Protein AF-A0A0W8DDW1-F1 (afdb_monomer_lite)

Organism: Phytophthora nicotianae (NCBI:txid4792)

Structure (mmCIF, N/CA/C/O backbone):
data_AF-A0A0W8DDW1-F1
#
_entry.id   AF-A0A0W8DDW1-F1
#
loop_
_atom_site.group_PDB
_atom_site.id
_atom_site.type_symbol
_atom_site.label_atom_id
_atom_site.label_alt_id
_atom_site.label_comp_id
_atom_site.label_asym_id
_atom_site.label_entity_id
_atom_site.label_seq_id
_atom_site.pdbx_PDB_ins_code
_atom_site.Cartn_x
_atom_site.Cartn_y
_atom_site.Cartn_z
_atom_site.occupancy
_atom_site.B_iso_or_equiv
_atom_site.auth_seq_id
_atom_site.auth_comp_id
_atom_site.auth_asym_id
_atom_site.auth_atom_id
_atom_site.pdbx_PDB_model_num
ATOM 1 N N . MET A 1 1 ? 13.877 -17.387 -55.701 1.00 50.50 1 MET A N 1
ATOM 2 C CA . MET A 1 1 ? 13.959 -16.505 -54.513 1.00 50.50 1 MET A CA 1
ATOM 3 C C . MET A 1 1 ? 12.788 -15.535 -54.568 1.00 50.50 1 MET A C 1
ATOM 5 O O . MET A 1 1 ? 12.612 -14.902 -55.598 1.00 50.50 1 MET A O 1
ATOM 9 N N . CYS A 1 2 ? 11.948 -15.491 -53.531 1.00 54.03 2 CYS A N 1
ATOM 10 C CA . CYS A 1 2 ? 10.766 -14.620 -53.477 1.00 54.03 2 CYS A CA 1
ATOM 11 C C . CYS A 1 2 ? 11.199 -13.141 -53.500 1.00 54.03 2 CYS A C 1
ATOM 13 O O . CYS A 1 2 ? 12.093 -12.775 -52.743 1.00 54.03 2 CYS A O 1
ATOM 15 N N . GLY A 1 3 ? 10.609 -12.317 -54.378 1.00 58.34 3 GLY A N 1
ATOM 16 C CA . GLY A 1 3 ? 10.942 -10.893 -54.571 1.00 58.34 3 GLY A CA 1
ATOM 17 C C . GLY A 1 3 ? 10.274 -9.931 -53.579 1.00 58.34 3 GLY A C 1
ATOM 18 O O . GLY A 1 3 ? 10.617 -8.747 -53.541 1.00 58.34 3 GLY A O 1
ATOM 19 N N . HIS A 1 4 ? 9.388 -10.449 -52.725 1.00 59.41 4 HIS A N 1
ATOM 20 C CA . HIS A 1 4 ? 8.608 -9.669 -51.771 1.00 59.41 4 HIS A CA 1
ATOM 21 C C . HIS A 1 4 ? 8.817 -10.140 -50.339 1.00 59.41 4 HIS A C 1
ATOM 23 O O . HIS A 1 4 ? 9.045 -11.322 -50.057 1.00 59.41 4 HIS A O 1
ATOM 29 N N . ARG A 1 5 ? 8.758 -9.196 -49.401 1.00 58.62 5 ARG A N 1
ATOM 30 C CA . ARG A 1 5 ? 8.769 -9.518 -47.979 1.00 58.62 5 ARG A CA 1
ATOM 31 C C . ARG A 1 5 ? 7.348 -9.861 -47.542 1.00 58.62 5 ARG A C 1
ATOM 33 O O . ARG A 1 5 ? 6.456 -9.021 -47.582 1.00 58.62 5 ARG A O 1
ATOM 40 N N . LEU A 1 6 ? 7.185 -11.098 -47.090 1.00 68.19 6 LEU A N 1
ATOM 41 C CA . LEU A 1 6 ? 5.958 -11.588 -46.480 1.00 68.19 6 LEU A CA 1
ATOM 42 C C . LEU A 1 6 ? 6.012 -11.328 -44.976 1.00 68.19 6 LEU A C 1
ATOM 44 O O . LEU A 1 6 ? 7.013 -11.633 -44.315 1.00 68.19 6 LEU A O 1
ATOM 48 N N . LYS A 1 7 ? 4.951 -10.746 -44.427 1.00 68.06 7 LYS A N 1
ATOM 49 C CA . LYS A 1 7 ? 4.773 -10.564 -42.988 1.00 68.06 7 LYS A CA 1
ATOM 50 C C . LYS A 1 7 ? 3.425 -11.151 -42.596 1.00 68.06 7 LYS A C 1
ATOM 52 O O . LYS A 1 7 ? 2.415 -10.858 -43.218 1.00 68.06 7 LYS A O 1
ATOM 57 N N . ILE A 1 8 ? 3.421 -11.974 -41.553 1.00 69.19 8 ILE A N 1
ATOM 58 C CA . ILE A 1 8 ? 2.183 -12.481 -40.966 1.00 69.19 8 ILE A CA 1
ATOM 59 C C . ILE A 1 8 ? 1.753 -11.473 -39.898 1.00 69.19 8 ILE A C 1
ATOM 61 O O . ILE A 1 8 ? 2.486 -11.239 -38.932 1.00 69.19 8 ILE A O 1
ATOM 65 N N . GLY A 1 9 ? 0.610 -10.830 -40.117 1.00 58.16 9 GLY A N 1
ATOM 66 C CA . GLY A 1 9 ? -0.065 -9.987 -39.136 1.00 58.16 9 GLY A CA 1
ATOM 67 C C . GLY A 1 9 ? -1.146 -10.793 -38.425 1.00 58.16 9 GLY A C 1
ATOM 68 O O . GLY A 1 9 ? -1.899 -11.511 -39.076 1.00 58.16 9 GLY A O 1
ATOM 69 N N . ALA A 1 10 ? -1.207 -10.695 -37.100 1.00 65.44 10 ALA A N 1
ATOM 70 C CA . ALA A 1 10 ? -2.323 -11.205 -36.314 1.00 65.44 10 ALA A CA 1
ATOM 71 C C . ALA A 1 10 ? -3.280 -10.040 -36.046 1.00 65.44 10 ALA A C 1
ATOM 73 O O . ALA A 1 10 ? -2.844 -9.006 -35.533 1.00 65.44 10 ALA A O 1
ATOM 74 N N . VAL A 1 11 ? -4.549 -10.201 -36.412 1.00 61.44 11 VAL A N 1
ATOM 75 C CA . VAL A 1 11 ? -5.617 -9.252 -36.090 1.00 61.44 11 VAL A CA 1
ATOM 76 C C . VAL A 1 11 ? -6.472 -9.884 -35.001 1.00 61.44 11 VAL A C 1
ATOM 78 O O . VAL A 1 11 ? -6.944 -11.011 -35.155 1.00 61.44 11 VAL A O 1
ATOM 81 N N . ASP A 1 12 ? -6.618 -9.169 -33.887 1.00 65.31 12 ASP A N 1
ATOM 82 C CA . ASP A 1 12 ? -7.484 -9.574 -32.784 1.00 65.31 12 ASP A CA 1
ATOM 83 C C . ASP A 1 12 ? -8.913 -9.136 -33.113 1.00 65.31 12 ASP A C 1
ATOM 85 O O . ASP A 1 12 ? -9.237 -7.946 -33.090 1.00 65.31 12 ASP A O 1
ATOM 89 N N . ILE A 1 13 ? -9.736 -10.101 -33.513 1.00 57.03 13 ILE A N 1
ATOM 90 C CA . ILE A 1 13 ? -11.166 -9.911 -33.725 1.00 57.03 13 ILE A CA 1
ATOM 91 C C . ILE A 1 13 ? -11.801 -10.543 -32.491 1.00 57.03 13 ILE A C 1
ATOM 93 O O . ILE A 1 13 ? -11.790 -11.764 -32.354 1.00 57.03 13 ILE A O 1
ATOM 97 N N . GLY A 1 14 ? -12.234 -9.705 -31.544 1.00 51.28 14 GLY A N 1
ATOM 98 C CA . GLY A 1 14 ? -12.604 -10.121 -30.187 1.00 51.28 14 GLY A CA 1
ATOM 99 C C . GLY A 1 14 ? -13.463 -11.396 -30.096 1.00 51.28 14 GLY A C 1
ATOM 100 O O . GLY A 1 14 ? -14.244 -11.706 -30.993 1.00 51.28 14 GLY A O 1
ATOM 101 N N . ASN A 1 15 ? -13.332 -12.085 -28.954 1.00 55.56 15 ASN A N 1
ATOM 102 C CA . ASN A 1 15 ? -13.821 -13.440 -28.620 1.00 55.56 15 ASN A CA 1
ATOM 103 C C . ASN A 1 15 ? -12.973 -14.616 -29.144 1.00 55.56 15 ASN A C 1
ATOM 105 O O . ASN A 1 15 ? -13.492 -15.608 -29.646 1.00 55.56 15 ASN A O 1
ATOM 109 N N . SER A 1 16 ? -11.660 -14.547 -28.903 1.00 56.44 16 SER A N 1
ATOM 110 C CA . SER A 1 16 ? -10.720 -15.684 -28.988 1.00 56.44 16 SER A CA 1
ATOM 111 C C . SER A 1 16 ? -10.328 -16.143 -30.398 1.00 56.44 16 SER A C 1
ATOM 113 O O . SER A 1 16 ? -9.588 -17.120 -30.524 1.00 56.44 16 SER A O 1
ATOM 115 N N . VAL A 1 17 ? -10.744 -15.437 -31.453 1.00 45.78 17 VAL A N 1
ATOM 116 C CA . VAL A 1 17 ? -10.362 -15.765 -32.834 1.00 45.78 17 VAL A CA 1
ATOM 117 C C . VAL A 1 17 ? -9.248 -14.830 -33.304 1.00 45.78 17 VAL A C 1
ATOM 119 O O . VAL A 1 17 ? -9.473 -13.671 -33.637 1.00 45.78 17 VAL A O 1
ATOM 122 N N . ILE A 1 18 ? -8.022 -15.355 -33.364 1.00 61.62 18 ILE A N 1
ATOM 123 C CA . ILE A 1 18 ? -6.895 -14.665 -34.000 1.00 61.62 18 ILE A CA 1
ATOM 124 C C . ILE A 1 18 ? -6.938 -14.980 -35.495 1.00 61.62 18 ILE A C 1
ATOM 126 O O . ILE A 1 18 ? -6.666 -16.114 -35.899 1.00 61.62 18 ILE A O 1
ATOM 130 N N . GLN A 1 19 ? -7.252 -13.985 -36.325 1.00 60.47 19 GLN A N 1
ATOM 131 C CA . GLN A 1 19 ? -7.150 -14.127 -37.775 1.00 60.47 19 GLN A CA 1
ATOM 132 C C . GLN A 1 19 ? -5.746 -13.718 -38.232 1.00 60.47 19 GLN A C 1
ATOM 134 O O . GLN A 1 19 ? -5.259 -12.626 -37.924 1.00 60.47 19 GLN A O 1
ATOM 139 N N . PHE A 1 20 ? -5.074 -14.610 -38.961 1.00 69.38 20 PHE A N 1
ATOM 140 C CA . PHE A 1 20 ? -3.761 -14.337 -39.539 1.00 69.38 20 PHE A CA 1
ATOM 141 C C . PHE A 1 20 ? -3.917 -13.877 -40.984 1.00 69.38 20 PHE A C 1
ATOM 143 O O . PHE A 1 20 ? -4.470 -14.596 -41.816 1.00 69.38 20 PHE A O 1
ATOM 150 N N . HIS A 1 21 ? -3.386 -12.698 -41.289 1.00 64.19 21 HIS A N 1
ATOM 151 C CA . HIS A 1 21 ? -3.329 -12.174 -42.647 1.00 64.19 21 HIS A CA 1
ATOM 152 C C . HIS A 1 21 ? -1.887 -12.140 -43.142 1.00 64.19 21 HIS A C 1
ATOM 154 O O . HIS A 1 21 ? -0.956 -11.794 -42.405 1.00 64.19 21 HIS A O 1
ATOM 160 N N . LEU A 1 22 ? -1.707 -12.506 -44.410 1.00 62.47 22 LEU A N 1
ATOM 161 C CA . LEU A 1 22 ? -0.436 -12.384 -45.103 1.00 62.47 22 LEU A CA 1
ATOM 162 C C . LEU A 1 22 ? -0.361 -10.987 -45.729 1.00 62.47 22 LEU A C 1
ATOM 164 O O . LEU A 1 22 ? -1.036 -10.700 -46.712 1.00 62.47 22 LEU A O 1
ATOM 168 N N . GLU A 1 23 ? 0.451 -10.116 -45.141 1.00 69.62 23 GLU A N 1
ATOM 169 C CA . GLU A 1 23 ? 0.779 -8.812 -45.710 1.00 69.62 23 GLU A CA 1
ATOM 170 C C . GLU A 1 23 ? 1.979 -8.980 -46.650 1.00 69.62 23 GLU A C 1
ATOM 172 O O . GLU A 1 23 ? 3.075 -9.362 -46.218 1.00 69.62 23 GLU A O 1
ATOM 177 N N . GLU A 1 24 ? 1.790 -8.687 -47.935 1.00 65.12 24 GLU A N 1
ATOM 178 C CA . GLU A 1 24 ? 2.875 -8.624 -48.915 1.00 65.12 24 GLU A CA 1
ATOM 179 C C . GLU A 1 24 ? 3.318 -7.165 -49.074 1.00 65.12 24 GLU A C 1
ATOM 181 O O . GLU A 1 24 ? 2.552 -6.305 -49.508 1.00 65.12 24 GLU A O 1
ATOM 186 N N . GLY A 1 25 ? 4.552 -6.849 -48.671 1.00 60.62 25 GLY A N 1
ATOM 187 C CA . GLY A 1 25 ? 5.016 -5.465 -48.679 1.00 60.62 25 GLY A CA 1
ATOM 188 C C . GLY A 1 25 ? 6.531 -5.313 -48.662 1.00 60.62 25 GLY A C 1
ATOM 189 O O . GLY A 1 25 ? 7.220 -5.839 -47.792 1.00 60.62 25 GLY A O 1
ATOM 190 N N . GLY A 1 26 ? 7.048 -4.507 -49.591 1.00 58.53 26 GLY A N 1
ATOM 191 C CA . GLY A 1 26 ? 8.470 -4.182 -49.724 1.00 58.53 26 GLY A CA 1
ATOM 192 C C . GLY A 1 26 ? 9.226 -5.123 -50.669 1.00 58.53 26 GLY A C 1
ATOM 193 O O . GLY A 1 26 ? 9.036 -6.338 -50.652 1.00 58.53 26 GLY A O 1
ATOM 194 N N . ARG A 1 27 ? 10.110 -4.544 -51.493 1.00 58.78 27 ARG A N 1
ATOM 195 C CA . ARG A 1 27 ? 11.018 -5.284 -52.383 1.00 58.78 27 ARG A CA 1
ATOM 196 C C . ARG A 1 27 ? 12.261 -5.709 -51.610 1.00 58.78 27 ARG A C 1
ATOM 198 O O . ARG A 1 27 ? 12.853 -4.886 -50.906 1.00 58.78 27 ARG A O 1
ATOM 205 N N . HIS A 1 28 ? 12.681 -6.965 -51.755 1.00 57.84 28 HIS A N 1
ATOM 206 C CA . HIS A 1 28 ? 13.998 -7.371 -51.261 1.00 57.84 28 HIS A CA 1
ATOM 207 C C . HIS A 1 28 ? 15.067 -6.605 -52.031 1.00 57.84 28 HIS A C 1
ATOM 209 O O . HIS A 1 28 ? 15.113 -6.645 -53.258 1.00 57.84 28 HIS A O 1
ATOM 215 N N . THR A 1 29 ? 15.934 -5.897 -51.317 1.00 57.03 29 THR A N 1
ATOM 216 C CA . THR A 1 29 ? 17.153 -5.357 -51.908 1.00 57.03 29 THR A CA 1
ATOM 217 C C . THR A 1 29 ? 18.264 -6.385 -51.725 1.00 57.03 29 THR A C 1
ATOM 219 O O . THR A 1 29 ? 18.443 -6.928 -50.638 1.00 57.03 29 THR A O 1
ATOM 222 N N . LEU A 1 30 ? 19.041 -6.645 -52.781 1.00 58.38 30 LEU A N 1
ATOM 223 C CA . LEU A 1 30 ? 20.209 -7.546 -52.752 1.00 58.38 30 LEU A CA 1
ATOM 224 C C . LEU A 1 30 ? 21.372 -6.997 -51.900 1.00 58.38 30 LEU A C 1
ATOM 226 O O . LEU A 1 30 ? 22.426 -7.616 -51.780 1.00 58.38 30 LEU A O 1
ATOM 230 N N . VAL A 1 31 ? 21.186 -5.825 -51.289 1.00 56.88 31 VAL A N 1
ATOM 231 C CA . VAL A 1 31 ? 22.152 -5.207 -50.391 1.00 56.88 31 VAL A CA 1
ATOM 232 C C . VAL A 1 31 ? 22.044 -5.885 -49.031 1.00 56.88 31 VAL A C 1
ATOM 234 O O . VAL A 1 31 ? 21.101 -5.643 -48.274 1.00 56.88 31 VAL A O 1
ATOM 237 N N . VAL A 1 32 ? 23.045 -6.700 -48.690 1.00 50.59 32 VAL A N 1
ATOM 238 C CA . VAL A 1 32 ? 23.221 -7.241 -47.338 1.00 50.59 32 VAL A CA 1
ATOM 239 C C . VAL A 1 32 ? 23.414 -6.073 -46.371 1.00 50.59 32 VAL A C 1
ATOM 241 O O . VAL A 1 32 ? 24.518 -5.584 -46.134 1.00 50.59 32 VAL A O 1
ATOM 244 N N . ARG A 1 33 ? 22.318 -5.589 -45.786 1.00 47.31 33 ARG A N 1
ATOM 245 C CA . ARG A 1 33 ? 22.392 -4.632 -44.688 1.00 47.31 33 ARG A CA 1
ATOM 246 C C . ARG A 1 33 ? 22.878 -5.375 -43.450 1.00 47.31 33 ARG A C 1
ATOM 248 O O . ARG A 1 33 ? 22.145 -6.185 -42.887 1.00 47.31 33 ARG A O 1
ATOM 255 N N . ARG A 1 34 ? 24.064 -5.014 -42.948 1.00 43.06 34 ARG A N 1
ATOM 256 C CA . ARG A 1 34 ? 24.500 -5.290 -41.563 1.00 43.06 34 ARG A CA 1
ATOM 257 C C . ARG A 1 34 ? 23.658 -4.483 -40.563 1.00 43.06 34 ARG A C 1
ATOM 259 O O . ARG A 1 34 ? 24.175 -3.729 -39.743 1.00 43.06 34 ARG A O 1
ATOM 266 N N . ALA A 1 35 ? 22.336 -4.581 -40.642 1.00 46.31 35 ALA A N 1
ATOM 267 C CA . ALA A 1 35 ? 21.466 -4.008 -39.638 1.00 46.31 35 ALA A CA 1
ATOM 268 C C . ALA A 1 35 ? 21.589 -4.885 -38.389 1.00 46.31 35 ALA A C 1
ATOM 270 O O . ALA A 1 35 ? 20.997 -5.962 -38.320 1.00 46.31 35 ALA A O 1
ATOM 271 N N . ARG A 1 36 ? 22.356 -4.433 -37.386 1.00 51.19 36 ARG A N 1
ATOM 272 C CA . ARG A 1 36 ? 22.197 -4.952 -36.020 1.00 51.19 36 ARG A CA 1
ATOM 273 C C . ARG A 1 36 ? 20.704 -4.884 -35.709 1.00 51.19 36 ARG A C 1
ATOM 275 O O . ARG A 1 36 ? 20.125 -3.798 -35.794 1.00 51.19 36 ARG A O 1
ATOM 282 N N . ARG A 1 37 ? 20.071 -6.024 -35.407 1.00 52.50 37 ARG A N 1
ATOM 283 C CA . ARG A 1 37 ? 18.679 -6.040 -34.940 1.00 52.50 37 ARG A CA 1
ATOM 284 C C . ARG A 1 37 ? 18.609 -5.096 -33.739 1.00 52.50 37 ARG A C 1
ATOM 286 O O . ARG A 1 37 ? 19.220 -5.349 -32.706 1.00 52.50 37 ARG A O 1
ATOM 293 N N . ARG A 1 38 ? 17.960 -3.946 -33.923 1.00 61.25 38 ARG A N 1
ATOM 294 C CA . ARG A 1 38 ? 17.793 -2.934 -32.879 1.00 61.25 38 ARG A CA 1
ATOM 295 C C . ARG A 1 38 ? 16.644 -3.394 -31.987 1.00 61.25 38 ARG A C 1
ATOM 297 O O . ARG A 1 38 ? 15.552 -3.621 -32.491 1.00 61.25 38 ARG A O 1
ATOM 304 N N . GLY A 1 39 ? 16.895 -3.540 -30.688 1.00 73.56 39 GLY A N 1
ATOM 305 C CA . GLY A 1 39 ? 15.880 -3.944 -29.707 1.00 73.56 39 GLY A CA 1
ATOM 306 C C . GLY A 1 39 ? 16.241 -5.210 -28.935 1.00 73.56 39 GLY A C 1
ATOM 307 O O . GLY A 1 39 ? 17.352 -5.720 -29.054 1.00 73.56 39 GLY A O 1
ATOM 308 N N . ILE A 1 40 ? 15.316 -5.665 -28.092 1.00 87.38 40 ILE 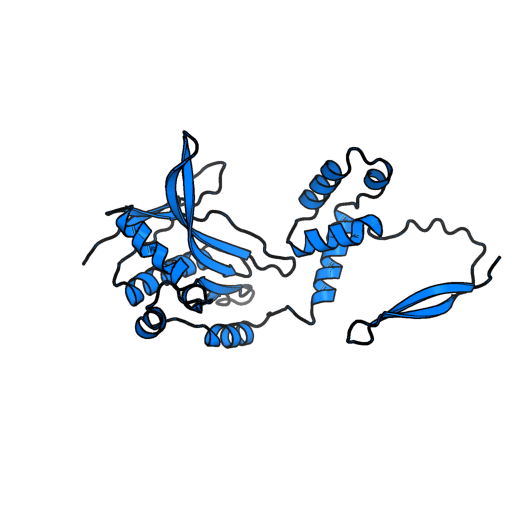A N 1
ATOM 309 C CA . ILE A 1 40 ? 15.448 -6.895 -27.300 1.00 87.38 40 ILE A CA 1
ATOM 310 C C . ILE A 1 40 ? 15.113 -8.094 -28.190 1.00 87.38 40 ILE A C 1
ATOM 312 O O . ILE A 1 40 ? 14.181 -8.021 -28.994 1.00 87.38 40 ILE A O 1
ATOM 316 N N . HIS A 1 41 ? 15.881 -9.179 -28.070 1.00 87.38 41 HIS A N 1
ATOM 317 C CA . HIS A 1 41 ? 15.634 -10.402 -28.831 1.00 87.38 41 HIS A CA 1
ATOM 318 C C . HIS A 1 41 ? 14.244 -10.975 -28.512 1.00 87.38 41 HIS A C 1
ATOM 320 O O . HIS A 1 41 ? 13.822 -10.958 -27.359 1.00 87.38 41 HIS A O 1
ATOM 326 N N . ILE A 1 42 ? 13.536 -11.498 -29.520 1.00 85.25 42 ILE A N 1
ATOM 327 C CA . ILE A 1 42 ? 12.137 -11.938 -29.371 1.00 85.25 42 ILE A CA 1
ATOM 328 C C . ILE A 1 42 ? 11.962 -12.998 -28.276 1.00 85.25 42 ILE A C 1
ATOM 330 O O . ILE A 1 42 ? 11.002 -12.915 -27.522 1.00 85.25 42 ILE A O 1
ATOM 334 N N . SER A 1 43 ? 12.935 -13.902 -28.123 1.00 85.56 43 SER A N 1
ATOM 335 C CA . SER A 1 43 ? 12.918 -14.956 -27.096 1.00 85.56 43 SER A CA 1
ATOM 336 C C . SER A 1 43 ? 13.016 -14.444 -25.659 1.00 85.56 43 SER A C 1
ATOM 338 O O . SER A 1 43 ? 12.709 -15.185 -24.740 1.00 85.56 43 SER A O 1
ATOM 340 N N . LEU A 1 44 ? 13.474 -13.207 -25.452 1.00 88.88 44 LEU A N 1
ATOM 341 C CA . LEU A 1 44 ? 13.580 -12.581 -24.130 1.00 88.88 44 LEU A CA 1
ATOM 342 C C . LEU A 1 44 ? 12.579 -11.442 -23.955 1.00 88.88 44 LEU A C 1
ATOM 344 O O . LEU A 1 44 ? 12.507 -10.850 -22.883 1.00 88.88 44 LEU A O 1
ATOM 348 N N . ARG A 1 45 ? 11.842 -11.077 -25.009 1.00 89.06 45 ARG A N 1
ATOM 349 C CA . ARG A 1 45 ? 10.984 -9.893 -24.991 1.00 89.06 45 ARG A CA 1
ATOM 350 C C . ARG A 1 45 ? 9.857 -10.046 -23.975 1.00 89.06 45 ARG A C 1
ATOM 352 O O . ARG A 1 45 ? 9.627 -9.119 -23.215 1.00 89.06 45 ARG A O 1
ATOM 359 N N . GLU A 1 46 ? 9.198 -11.197 -23.950 1.00 87.25 46 GLU A N 1
ATOM 360 C CA . GLU A 1 46 ? 8.088 -11.466 -23.032 1.00 87.25 46 GLU A CA 1
ATOM 361 C C . GLU A 1 46 ? 8.543 -11.537 -21.569 1.00 87.25 46 GLU A C 1
ATOM 363 O O . GLU A 1 46 ? 7.950 -10.885 -20.710 1.00 87.25 46 GLU A O 1
ATOM 368 N N . ASP A 1 47 ? 9.652 -12.230 -21.300 1.00 87.81 47 ASP A N 1
ATOM 369 C CA . ASP A 1 47 ? 10.285 -12.278 -19.977 1.00 87.81 47 ASP A CA 1
ATOM 370 C C . ASP A 1 47 ? 10.657 -10.881 -19.475 1.00 87.81 47 ASP A C 1
ATOM 372 O O . ASP A 1 47 ? 10.346 -10.505 -18.344 1.00 87.81 47 ASP A O 1
ATOM 376 N N . VAL A 1 48 ? 11.327 -10.092 -20.323 1.00 91.38 48 VAL A N 1
ATOM 377 C CA . VAL A 1 48 ? 11.727 -8.725 -19.978 1.00 91.38 48 VAL A CA 1
ATOM 378 C C . VAL A 1 48 ? 10.497 -7.857 -19.746 1.00 91.38 48 VAL A C 1
ATOM 380 O O . VAL A 1 48 ? 10.472 -7.116 -18.767 1.00 91.38 48 VAL A O 1
ATOM 383 N N . ASP A 1 49 ? 9.477 -7.952 -20.597 1.00 90.12 49 ASP A N 1
ATOM 384 C CA . ASP A 1 49 ? 8.243 -7.185 -20.439 1.00 90.12 49 ASP A CA 1
ATOM 385 C C . ASP A 1 49 ? 7.524 -7.547 -19.135 1.00 90.12 49 ASP A C 1
ATOM 387 O O . ASP A 1 49 ? 7.081 -6.651 -18.422 1.00 90.12 49 ASP A O 1
ATOM 391 N N . SER A 1 50 ? 7.447 -8.832 -18.790 1.00 86.31 50 SER A N 1
ATOM 392 C CA . SER A 1 50 ? 6.812 -9.317 -17.558 1.00 86.31 50 SER A CA 1
ATOM 393 C C . SER A 1 50 ? 7.554 -8.840 -16.310 1.00 86.31 50 SER A C 1
ATOM 395 O O . SER A 1 50 ? 6.945 -8.300 -15.389 1.00 86.31 50 SER A O 1
ATOM 397 N N . LEU A 1 51 ? 8.883 -8.941 -16.297 1.00 87.50 51 LEU A N 1
ATOM 398 C CA . LEU A 1 51 ? 9.702 -8.456 -15.184 1.00 87.50 51 LEU A CA 1
ATOM 399 C C . LEU A 1 51 ? 9.646 -6.924 -15.057 1.00 87.50 51 LEU A C 1
ATOM 401 O O . LEU A 1 51 ? 9.555 -6.395 -13.950 1.00 87.50 51 LEU A O 1
ATOM 405 N N . LEU A 1 52 ? 9.641 -6.193 -16.175 1.00 86.62 52 LEU A N 1
ATOM 406 C CA . LEU A 1 52 ? 9.444 -4.740 -16.171 1.00 86.62 52 LEU A CA 1
ATOM 407 C C . LEU A 1 52 ? 8.047 -4.351 -15.665 1.00 86.62 52 LEU A C 1
ATOM 409 O O . LEU A 1 52 ? 7.931 -3.394 -14.896 1.00 86.62 52 LEU A O 1
ATOM 413 N N . LYS A 1 53 ? 7.002 -5.099 -16.049 1.00 77.94 53 LYS A N 1
ATOM 414 C CA . LYS A 1 53 ? 5.628 -4.951 -15.532 1.00 77.94 53 LYS A CA 1
ATOM 415 C C . LYS A 1 53 ? 5.575 -5.119 -14.015 1.00 77.94 53 LYS A C 1
ATOM 417 O O . LYS A 1 53 ? 4.928 -4.315 -13.357 1.00 77.94 53 LYS A O 1
ATOM 422 N N . MET A 1 54 ? 6.348 -6.054 -13.469 1.00 73.50 54 MET A N 1
ATOM 423 C CA . MET A 1 54 ? 6.519 -6.278 -12.026 1.00 73.50 54 MET A CA 1
ATOM 424 C C . MET A 1 54 ? 7.425 -5.243 -11.324 1.00 73.50 54 MET A C 1
ATOM 426 O O . MET A 1 54 ? 7.790 -5.429 -10.167 1.00 73.50 54 MET A O 1
ATOM 430 N N . GLY A 1 55 ? 7.853 -4.173 -12.006 1.00 74.81 55 GLY A N 1
ATOM 431 C CA . GLY A 1 55 ? 8.622 -3.085 -11.391 1.00 74.81 55 GLY A CA 1
ATOM 432 C C . GLY A 1 55 ? 10.130 -3.334 -11.259 1.00 74.81 55 GLY A C 1
ATOM 433 O O . GLY A 1 55 ? 10.821 -2.564 -10.583 1.00 74.81 55 GLY A O 1
ATOM 434 N N . TRP A 1 56 ? 10.684 -4.362 -11.913 1.00 82.12 56 TRP A N 1
ATOM 435 C CA . TRP A 1 56 ? 12.124 -4.626 -11.867 1.00 82.12 56 TRP A CA 1
ATOM 436 C C . TRP A 1 56 ? 12.934 -3.504 -12.531 1.00 82.12 56 TRP A C 1
ATOM 438 O O . TRP A 1 56 ? 12.685 -3.108 -13.668 1.00 82.12 56 TRP A O 1
ATOM 448 N N . GLY A 1 57 ? 13.967 -3.020 -11.836 1.00 83.38 57 GLY A N 1
ATOM 449 C CA . GLY A 1 57 ? 14.925 -2.069 -12.403 1.00 83.38 57 GLY A CA 1
ATOM 450 C C . GLY A 1 57 ? 15.869 -2.740 -13.403 1.00 83.38 57 GLY A C 1
ATOM 451 O O . GLY A 1 57 ? 16.314 -3.866 -13.168 1.00 83.38 57 GLY A O 1
ATOM 452 N N . ALA A 1 58 ? 16.233 -2.038 -14.481 1.00 89.56 58 ALA A N 1
ATOM 453 C CA . ALA A 1 58 ? 17.034 -2.602 -15.568 1.00 89.56 58 ALA A CA 1
ATOM 454 C C . ALA A 1 58 ? 18.364 -3.255 -15.132 1.00 89.56 58 ALA A C 1
ATOM 456 O O . ALA A 1 58 ? 18.677 -4.328 -15.657 1.00 89.56 58 ALA A O 1
ATOM 457 N N . PRO A 1 59 ? 19.130 -2.708 -14.160 1.00 90.44 59 PRO A N 1
ATOM 458 C CA . PRO A 1 59 ? 20.344 -3.367 -13.677 1.00 90.44 59 PRO A CA 1
ATOM 459 C C . PRO A 1 59 ? 20.058 -4.717 -13.008 1.00 90.44 59 PRO A C 1
ATOM 461 O O . PRO A 1 59 ? 20.669 -5.719 -13.369 1.00 90.44 59 PRO A O 1
ATOM 464 N N . ARG A 1 60 ? 19.082 -4.762 -12.087 1.00 87.94 60 ARG A N 1
ATOM 465 C CA . ARG A 1 60 ? 18.701 -5.990 -11.365 1.00 87.94 60 ARG A CA 1
ATOM 466 C C . ARG A 1 60 ? 18.108 -7.035 -12.306 1.00 87.94 60 ARG A C 1
ATOM 468 O O . ARG A 1 60 ? 18.452 -8.208 -12.205 1.00 87.94 60 ARG A O 1
ATOM 475 N N . LEU A 1 61 ? 17.261 -6.600 -13.239 1.00 91.44 61 LEU A N 1
ATOM 476 C CA . LEU A 1 61 ? 16.667 -7.457 -14.262 1.00 91.44 61 LEU A CA 1
ATOM 477 C C . LEU A 1 61 ? 17.764 -8.112 -15.105 1.00 91.44 61 LEU A C 1
ATOM 479 O O . LEU A 1 61 ? 17.754 -9.324 -15.299 1.00 91.44 61 LEU A O 1
ATOM 483 N N . ARG A 1 62 ? 18.755 -7.338 -15.561 1.00 93.31 62 ARG A N 1
ATOM 484 C CA . ARG A 1 62 ? 19.869 -7.891 -16.337 1.00 93.31 62 ARG A CA 1
ATOM 485 C C . ARG A 1 62 ? 20.665 -8.924 -15.540 1.00 93.31 62 ARG A C 1
ATOM 487 O O . ARG A 1 62 ? 20.947 -9.986 -16.084 1.00 93.31 62 ARG A O 1
ATOM 494 N N . THR A 1 63 ? 20.995 -8.645 -14.278 1.00 93.06 63 THR A N 1
ATOM 495 C CA . THR A 1 63 ? 21.695 -9.608 -13.410 1.00 93.06 63 THR A CA 1
ATOM 496 C C . THR A 1 63 ? 20.894 -10.899 -13.238 1.00 93.06 63 THR A C 1
ATOM 498 O O . THR A 1 63 ? 21.461 -11.983 -13.345 1.00 93.06 63 THR A O 1
ATOM 501 N N . LEU A 1 64 ? 19.574 -10.798 -13.053 1.00 93.06 64 LEU A N 1
ATOM 502 C CA . LEU A 1 64 ? 18.687 -11.960 -12.992 1.00 93.06 64 LEU A CA 1
ATOM 503 C C . LEU A 1 64 ? 18.751 -12.790 -14.282 1.00 93.06 64 LEU A C 1
ATOM 505 O O . LEU A 1 64 ? 18.889 -14.007 -14.210 1.00 93.06 64 LEU A O 1
ATOM 509 N N . LEU A 1 65 ? 18.682 -12.150 -15.455 1.00 92.19 65 LEU A N 1
ATOM 510 C CA . LEU A 1 65 ? 18.772 -12.852 -16.741 1.00 92.19 65 LEU A CA 1
ATOM 511 C C . LEU A 1 65 ? 20.136 -13.524 -16.936 1.00 92.19 65 LEU A C 1
ATOM 513 O O . LEU A 1 65 ? 20.190 -14.643 -17.435 1.00 92.19 65 LEU A O 1
ATOM 517 N N . GLN A 1 66 ? 21.226 -12.872 -16.523 1.00 92.00 66 GLN A N 1
ATOM 518 C CA . GLN A 1 66 ? 22.571 -13.457 -16.572 1.00 92.00 66 GLN A CA 1
ATOM 519 C C . GLN A 1 66 ? 22.665 -14.718 -15.718 1.00 92.00 66 GLN A C 1
ATOM 521 O O . GLN A 1 66 ? 23.187 -15.724 -16.182 1.00 92.00 66 GLN A O 1
ATOM 526 N N . HIS A 1 67 ? 22.118 -14.680 -14.503 1.00 90.25 67 HIS A N 1
ATOM 527 C CA . HIS A 1 67 ? 22.102 -15.843 -13.625 1.00 90.25 67 HIS A CA 1
ATOM 528 C C . HIS A 1 67 ? 21.179 -16.950 -14.154 1.00 90.25 67 HIS A C 1
ATOM 530 O O . HIS A 1 67 ? 21.531 -18.122 -14.121 1.00 90.25 67 HIS A O 1
ATOM 536 N N . ARG A 1 68 ? 19.994 -16.595 -14.666 1.00 89.94 68 ARG A N 1
ATOM 537 C CA . ARG A 1 68 ? 19.011 -17.560 -15.187 1.00 89.94 68 ARG A CA 1
ATOM 538 C C . ARG A 1 68 ? 19.519 -18.316 -16.415 1.00 89.94 68 ARG A C 1
ATOM 540 O O . ARG A 1 68 ? 19.221 -19.493 -16.565 1.00 89.94 68 ARG A O 1
ATOM 547 N N . TYR A 1 69 ? 20.256 -17.644 -17.296 1.00 89.94 69 TYR A N 1
ATOM 548 C CA . TYR A 1 69 ? 20.697 -18.202 -18.576 1.00 89.94 69 TYR A CA 1
ATOM 549 C C . TYR A 1 69 ? 22.189 -18.557 -18.609 1.00 89.94 69 TYR A C 1
ATOM 551 O O . TYR A 1 69 ? 22.746 -18.710 -19.699 1.00 89.94 69 TYR A O 1
ATOM 559 N N . ILE A 1 70 ? 22.821 -18.712 -17.440 1.00 86.75 70 ILE A N 1
ATOM 560 C CA . ILE A 1 70 ? 24.260 -18.977 -17.314 1.00 86.75 70 ILE A CA 1
ATOM 561 C C . ILE A 1 70 ? 24.684 -20.240 -18.082 1.00 86.75 70 ILE A C 1
ATOM 563 O O . ILE A 1 70 ? 25.622 -20.184 -18.872 1.00 86.75 70 ILE A O 1
ATOM 567 N N . ASP A 1 71 ? 23.895 -21.313 -17.988 1.00 89.94 71 ASP A N 1
ATOM 568 C CA . ASP A 1 71 ? 24.159 -22.594 -18.663 1.00 89.94 71 ASP A CA 1
ATOM 569 C C . ASP A 1 71 ? 23.540 -22.688 -20.068 1.00 89.94 71 ASP A C 1
ATOM 571 O O . ASP A 1 71 ? 23.501 -23.753 -20.681 1.00 89.94 71 ASP A O 1
ATOM 575 N N . HIS A 1 72 ? 23.030 -21.574 -20.603 1.00 85.75 72 HIS A N 1
ATOM 576 C CA . HIS A 1 72 ? 22.348 -21.526 -21.897 1.00 85.75 72 HIS A CA 1
ATOM 577 C C . HIS A 1 72 ? 23.094 -20.592 -22.862 1.00 85.75 72 HIS A C 1
ATOM 579 O O . HIS A 1 72 ? 22.697 -19.431 -23.022 1.00 85.75 72 HIS A O 1
ATOM 585 N N . PRO A 1 73 ? 24.132 -21.075 -23.579 1.00 82.12 73 PRO A N 1
ATOM 586 C CA . PRO A 1 73 ? 25.003 -20.238 -24.409 1.00 82.12 73 PRO A CA 1
ATOM 587 C C . PRO A 1 73 ? 24.234 -19.397 -25.434 1.00 82.12 73 PRO A C 1
ATOM 589 O O . PRO A 1 73 ? 24.477 -18.201 -25.583 1.00 82.12 73 PRO A O 1
ATOM 592 N N . ARG A 1 74 ? 23.227 -20.002 -26.081 1.00 80.12 74 ARG A N 1
ATOM 593 C CA . ARG A 1 74 ? 22.368 -19.333 -27.074 1.00 80.12 74 ARG A CA 1
ATOM 594 C C . ARG A 1 74 ? 21.513 -18.212 -26.475 1.00 80.12 74 ARG A C 1
ATOM 596 O O . ARG A 1 74 ? 21.234 -17.232 -27.160 1.00 80.12 74 ARG A O 1
ATOM 603 N N . MET A 1 75 ? 21.081 -18.340 -25.222 1.00 80.00 75 MET A N 1
ATOM 604 C CA . MET A 1 75 ? 20.269 -17.320 -24.546 1.00 80.00 75 MET A CA 1
ATOM 605 C C . MET A 1 75 ? 21.150 -16.225 -23.946 1.00 80.00 75 MET A C 1
ATOM 607 O O . MET A 1 75 ? 20.817 -15.047 -24.063 1.00 80.00 75 MET A O 1
ATOM 611 N N . SER A 1 76 ? 22.318 -16.597 -23.418 1.00 83.81 76 SER A N 1
ATOM 612 C CA . SER A 1 76 ? 23.327 -15.676 -22.894 1.00 83.81 76 SER A CA 1
ATOM 613 C C . SER A 1 76 ? 23.780 -14.633 -23.920 1.00 83.81 76 SER A C 1
ATOM 615 O O . SER A 1 76 ? 23.872 -13.449 -23.595 1.00 83.81 76 SER A O 1
ATOM 617 N N . THR A 1 77 ? 23.974 -15.025 -25.186 1.00 84.94 77 THR A N 1
ATOM 618 C CA . THR A 1 77 ? 24.321 -14.081 -26.270 1.00 84.94 77 THR A CA 1
ATOM 619 C C . THR A 1 77 ? 23.220 -13.051 -26.544 1.00 84.94 77 THR A C 1
ATOM 621 O O . THR A 1 77 ? 23.497 -11.955 -27.029 1.00 84.94 77 THR A O 1
ATOM 624 N N . ASN A 1 78 ? 21.968 -13.387 -26.233 1.00 87.94 78 ASN A N 1
ATOM 625 C CA . ASN A 1 78 ? 20.805 -12.558 -26.527 1.00 87.94 78 ASN A CA 1
ATOM 626 C C . ASN A 1 78 ? 20.407 -11.626 -25.373 1.00 87.94 78 ASN A C 1
ATOM 628 O O . ASN A 1 78 ? 19.511 -10.799 -25.567 1.00 87.94 78 ASN A O 1
ATOM 632 N N . ILE A 1 79 ? 21.053 -11.730 -24.202 1.00 90.00 79 ILE A N 1
ATOM 633 C CA . ILE A 1 79 ? 20.723 -10.922 -23.022 1.00 90.00 79 ILE A CA 1
ATOM 634 C C . ILE A 1 79 ? 20.807 -9.427 -23.374 1.00 90.00 79 ILE A C 1
ATOM 636 O O . ILE A 1 79 ? 21.864 -8.944 -23.791 1.00 90.00 79 ILE A O 1
ATOM 640 N N . PRO A 1 80 ? 19.717 -8.660 -23.190 1.00 91.88 80 PRO A N 1
ATOM 641 C CA . PRO A 1 80 ? 19.710 -7.249 -23.529 1.00 91.88 80 PRO A CA 1
ATOM 642 C C . PRO A 1 80 ? 20.627 -6.439 -22.604 1.00 91.88 80 PRO A C 1
ATOM 644 O O . PRO A 1 80 ? 20.790 -6.711 -21.412 1.00 91.88 80 PRO A O 1
ATOM 647 N N . THR A 1 81 ? 21.212 -5.384 -23.160 1.00 91.75 81 THR A N 1
ATOM 648 C CA . THR A 1 81 ? 21.925 -4.365 -22.385 1.00 91.75 81 THR A CA 1
ATOM 649 C C . THR A 1 81 ? 20.962 -3.602 -21.474 1.00 91.75 81 THR A C 1
ATOM 651 O O . THR A 1 81 ? 19.774 -3.475 -21.773 1.00 91.75 81 THR A O 1
ATOM 654 N N . VAL A 1 82 ? 21.487 -3.006 -20.396 1.00 91.81 82 VAL A N 1
ATOM 655 C CA . VAL A 1 82 ? 20.704 -2.141 -19.490 1.00 91.81 82 VAL A CA 1
ATOM 656 C C . VAL A 1 82 ? 19.980 -1.042 -20.274 1.00 91.81 82 VAL A C 1
ATOM 658 O O . VAL A 1 82 ? 18.793 -0.819 -20.068 1.00 91.81 82 VAL A O 1
ATOM 661 N N . ARG A 1 83 ? 20.651 -0.425 -21.256 1.00 91.75 83 ARG A N 1
ATOM 662 C CA . ARG A 1 83 ? 20.056 0.601 -22.124 1.00 91.75 83 ARG A CA 1
ATOM 663 C C . ARG A 1 83 ? 18.899 0.070 -22.977 1.00 91.75 83 ARG A C 1
ATOM 665 O O . ARG A 1 83 ? 17.912 0.773 -23.157 1.00 91.75 83 ARG A O 1
ATOM 672 N N . GLN A 1 84 ? 18.992 -1.152 -23.508 1.00 91.38 84 GLN A N 1
ATOM 673 C CA . GLN A 1 84 ? 17.878 -1.773 -24.241 1.00 91.38 84 GLN A CA 1
ATOM 674 C C . GLN A 1 84 ? 16.679 -2.035 -23.325 1.00 91.38 84 GLN A C 1
ATOM 676 O O . GLN A 1 84 ? 15.548 -1.811 -23.751 1.00 91.38 84 GLN A O 1
ATOM 681 N N . ILE A 1 85 ? 16.926 -2.467 -22.086 1.00 92.75 85 ILE A N 1
ATOM 682 C CA . ILE A 1 85 ? 15.881 -2.688 -21.080 1.00 92.75 85 ILE A CA 1
ATOM 683 C C . ILE A 1 85 ? 15.221 -1.355 -20.691 1.00 92.75 85 ILE A C 1
ATOM 685 O O . ILE A 1 85 ? 13.998 -1.273 -20.710 1.00 92.75 85 ILE A O 1
ATOM 689 N N . GLU A 1 86 ? 15.989 -0.292 -20.428 1.00 90.69 86 GLU A N 1
ATOM 690 C CA . GLU A 1 86 ? 15.434 1.041 -20.123 1.00 90.69 86 GLU A CA 1
ATOM 691 C C . GLU A 1 86 ? 14.638 1.619 -21.301 1.00 90.69 86 GLU A C 1
ATOM 693 O O . GLU A 1 86 ? 13.529 2.120 -21.129 1.00 90.69 86 GLU A O 1
ATOM 698 N N . ASN A 1 87 ? 15.138 1.475 -22.531 1.00 90.38 87 ASN A N 1
ATOM 699 C CA . ASN A 1 87 ? 14.390 1.882 -23.721 1.00 90.38 87 ASN A CA 1
ATOM 700 C C . ASN A 1 87 ? 13.079 1.094 -23.868 1.00 90.38 87 ASN A C 1
ATOM 702 O O . ASN A 1 87 ? 12.057 1.666 -24.254 1.00 90.38 87 ASN A O 1
ATOM 706 N N . ARG A 1 88 ? 13.094 -0.216 -23.571 1.00 90.31 88 ARG A N 1
ATOM 707 C CA . ARG A 1 88 ? 11.886 -1.049 -23.586 1.00 90.31 88 ARG A CA 1
ATOM 708 C C . ARG A 1 88 ? 10.913 -0.620 -22.496 1.00 90.31 88 ARG A C 1
ATOM 710 O O . ARG A 1 88 ? 9.733 -0.487 -22.792 1.00 90.31 88 ARG A O 1
ATOM 717 N N . ARG A 1 89 ? 11.401 -0.322 -21.291 1.00 86.25 89 ARG A N 1
ATOM 718 C CA . ARG A 1 89 ? 10.605 0.233 -20.192 1.00 86.25 89 ARG A CA 1
ATOM 719 C C . ARG A 1 89 ? 9.929 1.536 -20.602 1.00 86.25 89 ARG A C 1
ATOM 721 O O . ARG A 1 89 ? 8.718 1.637 -20.472 1.00 86.25 89 ARG A O 1
ATOM 728 N N . ALA A 1 90 ? 10.672 2.489 -21.165 1.00 84.38 90 ALA A N 1
ATOM 729 C CA . ALA A 1 90 ? 10.112 3.750 -21.653 1.00 84.38 90 ALA A CA 1
ATOM 730 C C . ALA A 1 90 ? 9.049 3.536 -22.745 1.00 84.38 90 ALA A C 1
ATOM 732 O O . ALA A 1 90 ? 8.049 4.246 -22.788 1.00 84.38 90 ALA A O 1
ATOM 733 N N . TYR A 1 91 ? 9.241 2.546 -23.623 1.00 85.69 91 TYR A N 1
ATOM 734 C CA . TYR A 1 91 ? 8.223 2.152 -24.597 1.00 85.69 91 TYR A CA 1
ATOM 735 C C . TYR A 1 91 ? 6.972 1.565 -23.930 1.00 85.69 91 TYR A C 1
ATOM 737 O O . TYR A 1 91 ? 5.872 1.967 -24.295 1.00 85.69 91 TYR A O 1
ATOM 745 N N . LEU A 1 92 ? 7.125 0.641 -22.973 1.00 81.12 92 LEU A N 1
ATOM 746 C CA . LEU A 1 92 ? 6.001 0.021 -22.263 1.00 81.12 92 LEU A CA 1
ATOM 747 C C . LEU A 1 92 ? 5.202 1.055 -21.472 1.00 81.12 92 LEU A C 1
ATOM 749 O O . LEU A 1 92 ? 3.985 1.050 -21.578 1.00 81.12 92 LEU A O 1
ATOM 753 N N . VAL A 1 93 ? 5.884 1.973 -20.775 1.00 74.50 93 VAL A N 1
ATOM 754 C CA . VAL A 1 93 ? 5.258 3.116 -20.093 1.00 74.50 93 VAL A CA 1
ATOM 755 C C . VAL A 1 93 ? 4.369 3.865 -21.081 1.00 74.50 93 VAL A C 1
ATOM 757 O O . VAL A 1 93 ? 3.160 3.832 -20.917 1.00 74.50 93 VAL A O 1
ATOM 760 N N . ARG A 1 94 ? 4.944 4.395 -22.175 1.00 74.31 94 ARG A N 1
ATOM 761 C CA . ARG A 1 94 ? 4.198 5.152 -23.201 1.00 74.31 94 ARG A CA 1
ATOM 762 C C . ARG A 1 94 ? 3.051 4.370 -23.846 1.00 74.31 94 ARG A C 1
ATOM 764 O O . ARG A 1 94 ? 2.065 4.963 -24.261 1.00 74.31 94 ARG A O 1
ATOM 771 N N . SER A 1 95 ? 3.200 3.054 -23.988 1.00 71.75 95 SER A N 1
ATOM 772 C CA . SER A 1 95 ? 2.189 2.194 -24.621 1.00 71.75 95 SER A CA 1
ATOM 773 C C . SER A 1 95 ? 1.027 1.860 -23.679 1.00 71.75 95 SER A C 1
ATOM 775 O O . SER A 1 95 ? -0.014 1.409 -24.141 1.00 71.75 95 SER A O 1
ATOM 777 N N . CYS A 1 96 ? 1.190 2.073 -22.370 1.00 63.62 96 CYS A N 1
ATOM 778 C CA . CYS A 1 96 ? 0.165 1.834 -21.354 1.00 63.62 96 CYS A CA 1
ATOM 779 C C . CYS A 1 96 ? -0.679 3.077 -21.020 1.00 63.62 96 CYS A C 1
ATOM 781 O O . CYS A 1 96 ? -1.623 2.960 -20.236 1.00 63.62 96 CYS A O 1
ATOM 783 N N . ASN A 1 97 ? -0.393 4.234 -21.632 1.00 52.06 97 ASN A N 1
ATOM 784 C CA . ASN A 1 97 ? -1.033 5.528 -21.344 1.00 52.06 97 ASN A CA 1
ATOM 785 C C . ASN A 1 97 ? -2.561 5.566 -21.542 1.00 52.06 97 ASN A C 1
ATOM 787 O O . ASN A 1 97 ? -3.195 6.519 -21.112 1.00 52.06 97 ASN A O 1
ATOM 791 N N . ALA A 1 98 ? -3.180 4.547 -22.146 1.00 52.09 98 ALA A N 1
ATOM 792 C CA . ALA A 1 98 ? -4.632 4.515 -22.329 1.00 52.09 98 ALA A CA 1
ATOM 793 C C . ALA A 1 98 ? -5.420 3.885 -21.160 1.00 52.09 98 ALA A C 1
ATOM 795 O O . ALA A 1 98 ? -6.634 4.040 -21.122 1.00 52.09 98 ALA A O 1
ATOM 796 N N . THR A 1 99 ? -4.788 3.154 -20.230 1.00 51.75 99 THR A N 1
ATOM 797 C CA . THR A 1 99 ? -5.542 2.310 -19.267 1.00 51.75 99 THR A CA 1
ATOM 798 C C . THR A 1 99 ? -5.180 2.473 -17.788 1.00 51.75 99 THR A C 1
ATOM 800 O O . THR A 1 99 ? -5.961 2.035 -16.951 1.00 51.75 99 THR A O 1
ATOM 803 N N . TRP A 1 100 ? -4.051 3.103 -17.428 1.00 53.09 100 TRP A N 1
ATOM 804 C CA . TRP A 1 100 ? -3.546 3.061 -16.036 1.00 53.09 100 TRP A CA 1
ATOM 805 C C . TRP A 1 100 ? -2.993 4.382 -15.478 1.00 53.09 100 TRP A C 1
ATOM 807 O O . TRP A 1 100 ? -2.563 4.442 -14.323 1.00 53.09 100 TRP A O 1
ATOM 817 N N . GLU A 1 101 ? -2.980 5.458 -16.266 1.00 58.03 101 GLU A N 1
ATOM 818 C CA . GLU A 1 101 ? -2.474 6.761 -15.828 1.00 58.03 101 GLU A CA 1
ATOM 819 C C . GLU A 1 101 ? -3.550 7.538 -15.060 1.00 58.03 101 GLU A C 1
ATOM 821 O O . GLU A 1 101 ? -4.145 8.486 -15.561 1.00 58.03 101 GLU A O 1
ATOM 826 N N . ILE A 1 102 ? -3.779 7.171 -13.795 1.00 61.78 102 ILE A N 1
ATOM 827 C CA . ILE A 1 102 ? -4.458 8.085 -12.872 1.00 61.78 102 ILE A CA 1
ATOM 828 C C . ILE A 1 102 ? -3.462 9.192 -12.520 1.00 61.78 102 ILE A C 1
ATOM 830 O O . ILE A 1 102 ? -2.682 9.055 -11.581 1.00 61.78 102 ILE A O 1
ATOM 834 N N . THR A 1 103 ? -3.399 10.237 -13.336 1.00 63.53 103 THR A N 1
ATOM 835 C CA . THR A 1 103 ? -2.515 11.404 -13.152 1.00 63.53 103 THR A CA 1
ATOM 836 C C . THR A 1 103 ? -3.193 12.518 -12.367 1.00 63.53 103 THR A C 1
ATOM 838 O O . THR A 1 103 ? -2.513 13.328 -11.744 1.00 63.53 103 THR A O 1
ATOM 841 N N . ASN A 1 104 ? -4.527 12.535 -12.362 1.00 72.00 104 ASN A N 1
ATOM 842 C CA . ASN A 1 104 ? -5.326 13.535 -11.675 1.00 72.00 104 ASN A CA 1
ATOM 843 C C . ASN A 1 104 ? -5.807 13.016 -10.314 1.00 72.00 104 ASN A C 1
ATOM 845 O O . ASN A 1 104 ? -6.569 12.049 -10.237 1.00 72.00 104 ASN A O 1
ATOM 849 N N . HIS A 1 105 ? -5.404 13.711 -9.249 1.00 74.44 105 HIS A N 1
ATOM 850 C CA . HIS A 1 105 ? -5.883 13.469 -7.891 1.00 74.44 105 HIS A CA 1
ATOM 851 C C . HIS A 1 105 ? -7.416 13.501 -7.794 1.00 74.44 105 HIS A C 1
ATOM 853 O O . HIS A 1 105 ? -7.976 12.686 -7.077 1.00 74.44 105 HIS A O 1
ATOM 859 N N . VAL A 1 106 ? -8.112 14.387 -8.513 1.00 78.88 106 VAL A N 1
ATOM 860 C CA . VAL A 1 106 ? -9.580 14.500 -8.428 1.00 78.88 106 VAL A CA 1
ATOM 861 C C . VAL A 1 106 ? -10.248 13.204 -8.879 1.00 78.88 106 VAL A C 1
ATOM 863 O O . VAL A 1 106 ? -11.096 12.667 -8.174 1.00 78.88 106 VAL A O 1
ATOM 866 N N . THR A 1 107 ? -9.815 12.656 -10.017 1.00 79.94 107 THR A N 1
ATOM 867 C CA . THR A 1 107 ? -10.307 11.369 -10.524 1.00 79.94 107 THR A CA 1
ATOM 868 C C . THR A 1 107 ? -9.944 10.228 -9.579 1.00 79.94 107 THR A C 1
ATOM 870 O O . THR A 1 107 ? -10.761 9.347 -9.332 1.00 79.94 107 THR A O 1
ATOM 873 N N . PHE A 1 108 ? -8.734 10.256 -9.015 1.00 80.69 108 PHE A N 1
ATOM 874 C CA . PHE A 1 108 ? -8.300 9.256 -8.044 1.00 80.69 108 PHE A CA 1
ATOM 875 C C . PHE A 1 108 ? -9.118 9.291 -6.754 1.00 80.69 108 PHE A C 1
ATOM 877 O O . PHE A 1 108 ? -9.475 8.246 -6.225 1.00 80.69 108 PHE A O 1
ATOM 884 N N . ASN A 1 109 ? -9.418 10.488 -6.260 1.00 84.31 109 ASN A N 1
ATOM 885 C CA . ASN A 1 109 ? -10.176 10.700 -5.040 1.00 84.31 109 ASN A CA 1
ATOM 886 C C . ASN A 1 109 ? -11.643 10.304 -5.223 1.00 84.31 109 ASN A C 1
ATOM 888 O O . ASN A 1 109 ? -12.203 9.659 -4.348 1.00 84.31 109 ASN A O 1
ATOM 892 N N . ALA A 1 110 ? -12.237 10.628 -6.377 1.00 85.75 110 ALA A N 1
ATOM 893 C CA . ALA A 1 110 ? -13.584 10.185 -6.730 1.00 85.75 110 ALA A CA 1
ATOM 894 C C . ALA A 1 110 ? -13.674 8.656 -6.858 1.00 85.75 110 ALA A C 1
ATOM 896 O O . ALA A 1 110 ? -14.646 8.055 -6.429 1.00 85.75 110 ALA A O 1
ATOM 897 N N . TRP A 1 111 ? -12.641 8.006 -7.398 1.00 86.69 111 TRP A N 1
ATOM 898 C CA . TRP A 1 111 ? -12.553 6.548 -7.352 1.00 86.69 111 TRP A CA 1
ATOM 899 C C . TRP A 1 111 ? -12.428 6.060 -5.899 1.00 86.69 111 TRP A C 1
ATOM 901 O O . TRP A 1 111 ? -13.158 5.177 -5.473 1.00 86.69 111 TRP A O 1
ATOM 911 N N . ALA A 1 112 ? -11.551 6.664 -5.095 1.00 88.44 112 ALA A N 1
ATOM 912 C CA . ALA A 1 112 ? -11.325 6.240 -3.717 1.00 88.44 112 ALA A CA 1
ATOM 913 C C . ALA A 1 112 ? -12.551 6.421 -2.800 1.00 88.44 112 ALA A C 1
ATOM 915 O O . ALA A 1 112 ? -12.695 5.675 -1.829 1.00 88.44 112 ALA A O 1
ATOM 916 N N . SER A 1 113 ? -13.433 7.384 -3.087 1.00 88.69 113 SER A N 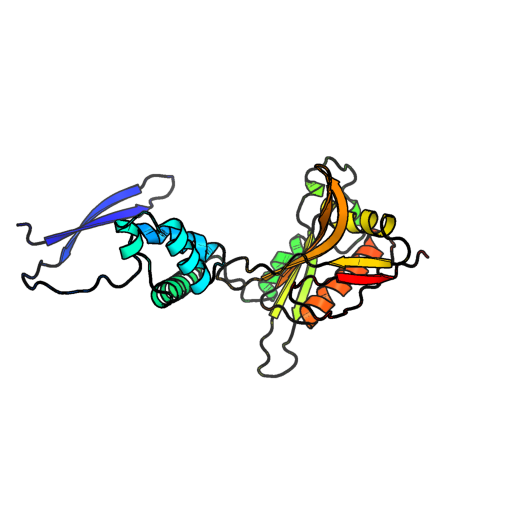1
ATOM 917 C CA . SER A 1 113 ? -14.604 7.656 -2.250 1.00 88.69 113 SER A CA 1
ATOM 918 C C . SER A 1 113 ? -15.587 6.491 -2.181 1.00 88.69 113 SER A C 1
ATOM 920 O O . SER A 1 113 ? -16.204 6.309 -1.136 1.00 88.69 113 SER A O 1
ATOM 922 N N . ASP A 1 114 ? -15.672 5.666 -3.228 1.00 90.00 114 ASP A N 1
ATOM 923 C CA . ASP A 1 114 ? -16.589 4.516 -3.284 1.00 90.00 114 ASP A CA 1
ATOM 924 C C . ASP A 1 114 ? -16.260 3.434 -2.241 1.00 90.00 114 ASP A C 1
ATOM 926 O O . ASP A 1 114 ? -17.118 2.630 -1.884 1.00 90.00 114 ASP A O 1
ATOM 930 N N . TRP A 1 115 ? -15.022 3.408 -1.739 1.00 92.94 115 TRP A N 1
ATOM 931 C CA . TRP A 1 115 ? -14.556 2.441 -0.735 1.00 92.94 115 TRP A CA 1
ATOM 932 C C . TRP A 1 115 ? -14.102 3.108 0.562 1.00 92.94 115 TRP A C 1
ATOM 934 O O . TRP A 1 115 ? -13.405 2.481 1.364 1.00 92.94 115 TRP A O 1
ATOM 944 N N . MET A 1 116 ? -14.432 4.383 0.760 1.00 95.56 116 MET A N 1
ATOM 945 C CA . MET A 1 116 ? -13.957 5.140 1.908 1.00 95.56 116 MET A CA 1
ATOM 946 C C . MET A 1 116 ? -14.650 4.676 3.192 1.00 95.56 116 MET A C 1
ATOM 948 O O . MET A 1 116 ? -15.843 4.890 3.379 1.00 95.56 116 MET A O 1
ATOM 952 N N . CYS A 1 117 ? -13.875 4.113 4.113 1.00 96.50 117 CYS A N 1
ATOM 953 C CA . CYS A 1 117 ? -14.337 3.656 5.415 1.00 96.50 117 CYS A CA 1
ATOM 954 C C . CYS A 1 117 ? -13.793 4.601 6.489 1.00 96.50 117 CYS A C 1
ATOM 956 O O . CYS A 1 117 ? -12.619 4.532 6.865 1.00 96.50 117 CYS A O 1
ATOM 958 N N . THR A 1 118 ? -14.629 5.537 6.946 1.00 94.56 118 THR A N 1
ATOM 959 C CA . THR A 1 118 ? -14.217 6.574 7.911 1.00 94.56 118 THR A CA 1
ATOM 960 C C . THR A 1 118 ? -14.900 6.482 9.268 1.00 94.56 118 THR A C 1
ATOM 962 O O . THR A 1 118 ? -14.361 7.021 10.237 1.00 94.56 118 THR A O 1
ATOM 965 N N . THR A 1 119 ? -16.042 5.797 9.358 1.00 96.38 119 THR A N 1
ATOM 966 C CA . THR A 1 119 ? -16.864 5.719 10.570 1.00 96.38 119 THR A CA 1
ATOM 967 C C . THR A 1 119 ? -16.778 4.346 11.222 1.00 96.38 119 THR A C 1
ATOM 969 O O . THR A 1 119 ? -16.449 3.341 10.586 1.00 96.38 119 THR A O 1
ATOM 972 N N . ARG A 1 120 ? -17.070 4.301 12.523 1.00 96.75 120 ARG A N 1
ATOM 973 C CA . ARG A 1 120 ? -17.087 3.047 13.278 1.00 96.75 120 ARG A CA 1
ATOM 974 C C . ARG A 1 120 ? -18.201 2.132 12.788 1.00 96.75 120 ARG A C 1
ATOM 976 O O . ARG A 1 120 ? -17.985 0.933 12.673 1.00 96.75 120 ARG A O 1
ATOM 983 N N . GLU A 1 121 ? -19.364 2.697 12.498 1.00 96.81 121 GLU A N 1
ATOM 984 C CA . GLU A 1 121 ? -20.563 1.979 12.073 1.00 96.81 121 GLU A CA 1
ATOM 985 C C . GLU A 1 121 ? -20.319 1.249 10.752 1.00 96.81 121 GLU A C 1
ATOM 987 O O . GLU A 1 121 ? -20.636 0.069 10.638 1.00 96.81 121 GLU A O 1
ATOM 992 N N . ASP A 1 122 ? -19.680 1.912 9.785 1.00 95.19 122 ASP A N 1
ATOM 993 C CA . ASP A 1 122 ? -19.329 1.288 8.511 1.00 95.19 122 ASP A CA 1
ATOM 994 C C . ASP A 1 122 ? -18.255 0.205 8.693 1.00 95.19 122 ASP A C 1
ATOM 996 O O . ASP A 1 122 ? -18.393 -0.916 8.194 1.00 95.19 122 ASP A O 1
ATOM 1000 N N . PHE A 1 123 ? -17.209 0.473 9.478 1.00 96.31 123 PHE A N 1
ATOM 1001 C CA . PHE A 1 123 ? -16.177 -0.532 9.739 1.00 96.31 123 PHE A CA 1
ATOM 1002 C C . PHE A 1 123 ? -16.745 -1.782 10.433 1.00 96.31 123 PHE A C 1
ATOM 1004 O O . PHE A 1 123 ? -16.367 -2.907 10.099 1.00 96.31 123 PHE A O 1
ATOM 1011 N N . MET A 1 124 ? -17.673 -1.590 11.372 1.00 95.25 124 MET A N 1
ATOM 1012 C CA . MET A 1 124 ? -18.294 -2.648 12.176 1.00 95.25 124 MET A CA 1
ATOM 1013 C C . MET A 1 124 ? -19.552 -3.258 11.544 1.00 95.25 124 MET A C 1
ATOM 1015 O O . MET A 1 124 ? -20.148 -4.145 12.151 1.00 95.25 124 MET A O 1
ATOM 1019 N N . SER A 1 125 ? -19.943 -2.831 10.339 1.00 95.06 125 SER A N 1
ATOM 1020 C CA . SER A 1 125 ? -21.123 -3.355 9.633 1.00 95.06 125 SER A CA 1
ATOM 1021 C C . SER A 1 125 ? -21.032 -4.853 9.314 1.00 95.06 125 SER A C 1
ATOM 1023 O O . SER A 1 125 ? -22.060 -5.516 9.198 1.00 95.06 125 SER A O 1
ATOM 1025 N N . VAL A 1 126 ? -19.812 -5.397 9.231 1.00 93.25 126 VAL A N 1
ATOM 1026 C CA . VAL A 1 126 ? -19.537 -6.824 9.020 1.00 93.25 126 VAL A CA 1
ATOM 1027 C C . VAL A 1 126 ? -19.095 -7.459 10.340 1.00 93.25 126 VAL A C 1
ATOM 1029 O O . VAL A 1 126 ? -18.013 -7.160 10.868 1.00 93.25 126 VAL A O 1
ATOM 1032 N N . THR A 1 127 ? -19.949 -8.326 10.883 1.00 89.38 127 THR A N 1
ATOM 1033 C CA . THR A 1 127 ? -19.779 -8.945 12.208 1.00 89.38 127 THR A CA 1
ATOM 1034 C C . THR A 1 127 ? -19.351 -10.407 12.153 1.00 89.38 127 THR A C 1
ATOM 1036 O O . THR A 1 127 ? -18.661 -10.853 13.068 1.00 89.38 127 THR A O 1
ATOM 1039 N N . ASP A 1 128 ? -19.722 -11.141 11.102 1.00 91.94 128 ASP A N 1
ATOM 1040 C CA . ASP A 1 128 ? -19.278 -12.518 10.900 1.00 91.94 128 ASP A CA 1
ATOM 1041 C C . ASP A 1 128 ? -17.825 -12.529 10.405 1.00 91.94 128 ASP A C 1
ATOM 1043 O O . ASP A 1 128 ? -17.507 -12.054 9.315 1.00 91.94 128 ASP A O 1
ATOM 1047 N N . ASP A 1 129 ? -16.924 -13.081 11.219 1.00 88.50 129 ASP A N 1
ATOM 1048 C CA . ASP A 1 129 ? -15.509 -13.204 10.875 1.00 88.50 129 ASP A CA 1
ATOM 1049 C C . ASP A 1 129 ? -15.274 -14.129 9.668 1.00 88.50 129 ASP A C 1
ATOM 1051 O O . ASP A 1 129 ? -14.201 -14.047 9.067 1.00 88.50 129 ASP A O 1
ATOM 1055 N N . GLY A 1 130 ? -16.233 -14.991 9.307 1.00 91.81 130 GLY A N 1
ATOM 1056 C CA . GLY A 1 130 ? -16.198 -15.850 8.121 1.00 91.81 130 GLY A CA 1
ATOM 1057 C C . GLY A 1 130 ? -16.677 -15.184 6.827 1.00 91.81 130 GLY A C 1
ATOM 1058 O O . GLY A 1 130 ? -16.476 -15.760 5.757 1.00 91.81 130 GLY A O 1
ATOM 1059 N N . ASP A 1 131 ? -17.270 -13.990 6.903 1.00 94.00 131 ASP A N 1
ATOM 1060 C CA . ASP A 1 131 ? -17.793 -13.267 5.740 1.00 94.00 131 ASP A CA 1
ATOM 1061 C C . ASP A 1 131 ? -16.657 -12.842 4.793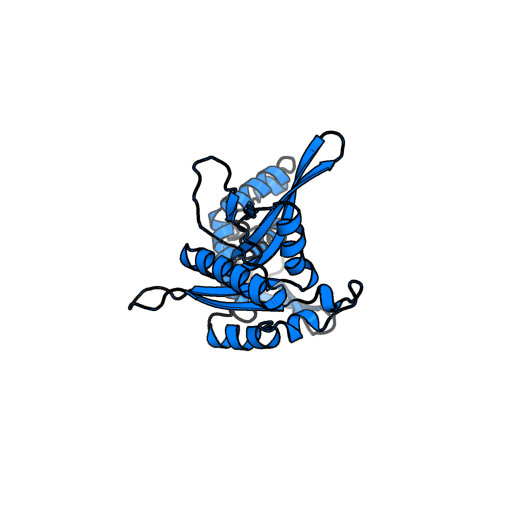 1.00 94.00 131 ASP A C 1
ATOM 1063 O O . ASP A 1 131 ? -15.599 -12.388 5.230 1.00 94.00 131 ASP A O 1
ATOM 1067 N N . ALA A 1 132 ? -16.866 -12.953 3.480 1.00 92.38 132 ALA A N 1
ATOM 1068 C CA . ALA A 1 132 ? -15.905 -12.489 2.482 1.00 92.38 132 ALA A CA 1
ATOM 1069 C C . ALA A 1 132 ? -15.705 -10.961 2.534 1.00 92.38 132 ALA A C 1
ATOM 1071 O O . ALA A 1 132 ? -14.607 -10.474 2.249 1.00 92.38 132 ALA A O 1
ATOM 1072 N N . GLU A 1 133 ? -16.716 -10.204 2.974 1.00 92.88 133 GLU A N 1
ATOM 1073 C CA . GLU A 1 133 ? -16.642 -8.748 3.152 1.00 92.88 133 GLU A CA 1
ATOM 1074 C C . GLU A 1 133 ? -15.650 -8.317 4.247 1.00 92.88 133 GLU A C 1
ATOM 1076 O O . GLU A 1 133 ? -15.232 -7.154 4.313 1.00 92.88 133 GLU A O 1
ATOM 1081 N N . MET A 1 134 ? -15.195 -9.257 5.081 1.00 94.75 134 MET A N 1
ATOM 1082 C CA . MET A 1 134 ? -14.072 -9.035 5.990 1.00 94.75 134 MET A CA 1
ATOM 1083 C C . MET A 1 134 ? -12.751 -8.794 5.259 1.00 94.75 134 MET A C 1
ATOM 1085 O O . MET A 1 134 ? -11.898 -8.045 5.751 1.00 94.75 134 MET A O 1
ATOM 1089 N N . ASP A 1 135 ? -12.576 -9.438 4.106 1.00 94.44 135 ASP A N 1
ATOM 1090 C CA . ASP A 1 135 ? -11.386 -9.347 3.262 1.00 94.44 135 ASP A CA 1
ATOM 1091 C C . ASP A 1 135 ? -11.541 -8.310 2.138 1.00 94.44 135 ASP A C 1
ATOM 1093 O O . ASP A 1 135 ? -10.550 -7.962 1.488 1.00 94.44 135 ASP A O 1
ATOM 1097 N N . SER A 1 136 ? -12.749 -7.769 1.942 1.00 93.69 136 SER A N 1
ATOM 1098 C CA . SER A 1 136 ? -13.007 -6.673 1.010 1.00 93.69 136 SER A CA 1
ATOM 1099 C C . SER A 1 136 ? -12.138 -5.458 1.311 1.00 93.69 136 SER A C 1
ATOM 1101 O O . SER A 1 136 ? -11.888 -5.083 2.463 1.00 93.69 136 SER A O 1
ATOM 1103 N N . ARG A 1 137 ? -11.674 -4.816 0.234 1.00 94.88 137 ARG A N 1
ATOM 1104 C CA . ARG A 1 137 ? -10.856 -3.608 0.336 1.00 94.88 137 ARG A CA 1
ATOM 1105 C C . ARG A 1 137 ? -11.663 -2.473 0.958 1.00 94.88 137 ARG A C 1
ATOM 1107 O O . ARG A 1 137 ? -12.788 -2.203 0.546 1.00 94.88 137 ARG A O 1
ATOM 1114 N N . ILE A 1 138 ? -11.027 -1.762 1.874 1.00 96.94 138 ILE A N 1
ATOM 1115 C CA . ILE A 1 138 ? -11.496 -0.490 2.410 1.00 96.94 138 ILE A CA 1
ATOM 1116 C C . ILE A 1 138 ? -10.389 0.547 2.267 1.00 96.94 138 ILE A C 1
ATOM 1118 O O . ILE A 1 138 ? -9.200 0.236 2.391 1.00 96.94 138 ILE A O 1
ATOM 1122 N N . ILE A 1 139 ? -10.776 1.790 2.016 1.00 97.06 139 ILE A N 1
ATOM 1123 C CA . ILE A 1 139 ? -9.872 2.934 1.966 1.00 97.06 139 ILE A CA 1
ATOM 1124 C C . ILE A 1 139 ? -10.026 3.693 3.277 1.00 97.06 139 ILE A C 1
ATOM 1126 O O . ILE A 1 139 ? -11.104 4.158 3.625 1.00 97.06 139 ILE A O 1
ATOM 1130 N N . LEU A 1 140 ? -8.933 3.783 4.024 1.00 97.19 140 LEU A N 1
ATOM 1131 C CA . LEU A 1 140 ? -8.875 4.489 5.299 1.00 97.19 140 LEU A CA 1
ATOM 1132 C C . LEU A 1 140 ? -8.707 5.997 5.098 1.00 97.19 140 LEU A C 1
ATOM 1134 O O . LEU A 1 140 ? -9.142 6.780 5.945 1.00 97.19 140 LEU A O 1
ATOM 1138 N N . ASP A 1 141 ? -8.038 6.389 4.013 1.00 95.81 141 ASP A N 1
ATOM 1139 C CA . ASP A 1 141 ? -7.809 7.781 3.634 1.00 95.81 141 ASP A CA 1
ATOM 1140 C C . ASP A 1 141 ? -7.311 7.894 2.187 1.00 95.81 141 ASP A C 1
ATOM 1142 O O . ASP A 1 141 ? -6.610 7.006 1.688 1.00 95.81 141 ASP A O 1
ATOM 1146 N N . SER A 1 142 ? -7.614 9.023 1.554 1.00 93.44 142 SER A N 1
ATOM 1147 C CA . SER A 1 142 ? -6.999 9.518 0.322 1.00 93.44 142 SER A CA 1
ATOM 1148 C C . SER A 1 142 ? -6.374 10.885 0.603 1.00 93.44 142 SER A C 1
ATOM 1150 O O . SER A 1 142 ? -6.955 11.721 1.293 1.00 93.44 142 SER A O 1
ATOM 1152 N N . PHE A 1 143 ? -5.167 11.129 0.095 1.00 90.50 143 PHE A N 1
ATOM 1153 C CA . PHE A 1 143 ? -4.408 12.324 0.463 1.00 90.50 143 PHE A CA 1
ATOM 1154 C C . PHE A 1 143 ? -3.562 12.882 -0.681 1.00 90.50 143 PHE A C 1
ATOM 1156 O O . PHE A 1 143 ? -3.197 12.179 -1.626 1.00 90.50 143 PHE A O 1
ATOM 1163 N N . VAL A 1 144 ? -3.184 14.153 -0.530 1.00 88.81 144 VAL A N 1
ATOM 1164 C CA . VAL A 1 144 ? -2.247 14.890 -1.389 1.00 88.81 144 VAL A CA 1
ATOM 1165 C C . VAL A 1 144 ? -1.087 15.398 -0.534 1.00 88.81 144 VAL A C 1
ATOM 1167 O O . VAL A 1 144 ? -1.272 15.767 0.624 1.00 88.81 144 VAL A O 1
ATOM 1170 N N . ILE A 1 145 ? 0.117 15.395 -1.098 1.00 84.06 145 ILE A N 1
ATOM 1171 C CA . ILE A 1 145 ? 1.360 15.865 -0.483 1.00 84.06 145 ILE A CA 1
ATOM 1172 C C . ILE A 1 145 ? 2.024 16.850 -1.441 1.00 84.06 145 ILE A C 1
ATOM 1174 O O . ILE A 1 145 ? 2.166 16.557 -2.628 1.00 84.06 145 ILE A O 1
ATOM 1178 N N . GLY A 1 146 ? 2.492 17.981 -0.917 1.00 73.62 146 GLY A N 1
ATOM 1179 C CA . GLY A 1 146 ? 3.099 19.043 -1.723 1.00 73.62 146 GLY A CA 1
ATOM 1180 C C . GLY A 1 146 ? 2.061 19.947 -2.396 1.00 73.62 146 GLY A C 1
ATOM 1181 O O . GLY A 1 146 ? 0.864 19.823 -2.142 1.00 73.62 146 GLY A O 1
ATOM 1182 N N . GLY A 1 147 ? 2.527 20.877 -3.236 1.00 62.06 147 GLY A N 1
ATOM 1183 C CA . GLY A 1 147 ? 1.673 21.856 -3.929 1.00 62.06 147 GLY A CA 1
ATOM 1184 C C . GLY A 1 147 ? 1.409 23.162 -3.176 1.00 62.06 147 GLY A C 1
ATOM 1185 O O . GLY A 1 147 ? 0.531 23.917 -3.578 1.00 62.06 147 GLY A O 1
ATOM 1186 N N . GLY A 1 148 ? 2.147 23.435 -2.095 1.00 56.47 148 GLY A N 1
ATOM 1187 C CA . GLY A 1 148 ? 2.064 24.708 -1.364 1.00 56.47 148 GLY A CA 1
ATOM 1188 C C . GLY A 1 148 ? 2.848 25.860 -2.009 1.00 56.47 148 GLY A C 1
ATOM 1189 O O . GLY A 1 148 ? 2.622 27.014 -1.659 1.00 56.47 148 GLY A O 1
ATOM 1190 N N . SER A 1 149 ? 3.742 25.551 -2.952 1.00 54.31 149 SER A N 1
ATOM 1191 C CA . SER A 1 149 ? 4.684 26.481 -3.586 1.00 54.31 149 SER A CA 1
ATOM 1192 C C . SER A 1 149 ? 4.735 26.239 -5.098 1.00 54.31 149 SER A C 1
ATOM 1194 O O . SER A 1 149 ? 4.650 25.091 -5.542 1.00 54.31 149 SER A O 1
ATOM 1196 N N . GLU A 1 150 ? 4.897 27.300 -5.901 1.00 45.47 150 GLU A N 1
ATOM 1197 C CA . GLU A 1 150 ? 5.123 27.168 -7.349 1.00 45.47 150 GLU A CA 1
ATOM 1198 C C . GLU A 1 150 ? 6.352 26.285 -7.621 1.00 45.47 150 GLU A C 1
ATOM 1200 O O . GLU A 1 150 ? 7.460 26.585 -7.183 1.00 45.47 150 GLU A O 1
ATOM 1205 N N . GLY A 1 151 ? 6.149 25.189 -8.355 1.00 56.16 151 GLY A N 1
ATOM 1206 C CA . GLY A 1 151 ? 7.214 24.277 -8.782 1.00 56.16 151 GLY A CA 1
ATOM 1207 C C . GLY A 1 151 ? 7.380 23.005 -7.946 1.00 56.16 151 GLY A C 1
ATOM 1208 O O . GLY A 1 151 ? 8.069 22.094 -8.409 1.00 56.16 151 GLY A O 1
ATOM 1209 N N . ASP A 1 152 ? 6.725 22.880 -6.784 1.00 58.81 152 ASP A N 1
ATOM 1210 C CA . ASP A 1 152 ? 6.757 21.629 -6.018 1.00 58.81 152 ASP A CA 1
ATOM 1211 C C . ASP A 1 152 ? 5.811 20.586 -6.635 1.00 58.81 152 ASP A C 1
ATOM 1213 O O . ASP A 1 152 ? 4.601 20.825 -6.730 1.00 58.81 152 ASP A O 1
ATOM 1217 N N . PRO A 1 153 ? 6.315 19.406 -7.041 1.00 62.38 153 PRO A N 1
ATOM 1218 C CA . PRO A 1 153 ? 5.471 18.375 -7.621 1.00 62.38 153 PRO A CA 1
ATOM 1219 C C . PRO A 1 153 ? 4.481 17.857 -6.571 1.00 62.38 153 PRO A C 1
ATOM 1221 O O . PRO A 1 153 ? 4.872 17.314 -5.537 1.00 62.38 153 PRO A O 1
ATOM 1224 N N . THR A 1 154 ? 3.186 17.989 -6.854 1.00 72.81 154 THR A N 1
ATOM 1225 C CA . THR A 1 154 ? 2.125 17.360 -6.064 1.00 72.81 154 THR A CA 1
ATOM 1226 C C . THR A 1 154 ? 2.203 15.843 -6.210 1.00 72.81 154 THR A C 1
ATOM 1228 O O . THR A 1 154 ? 2.178 15.287 -7.308 1.00 72.81 154 THR A O 1
ATOM 1231 N N . SER A 1 155 ? 2.296 15.157 -5.078 1.00 78.94 155 SER A N 1
ATOM 1232 C CA . SER A 1 155 ? 2.146 13.710 -4.963 1.00 78.94 155 SER A CA 1
ATOM 1233 C C . SER A 1 155 ? 0.799 13.408 -4.313 1.00 78.94 155 SER A C 1
ATOM 1235 O O . SER A 1 155 ? 0.234 14.241 -3.613 1.00 78.94 155 SER A O 1
ATOM 1237 N N . PHE A 1 156 ? 0.265 12.216 -4.527 1.00 86.56 156 PHE A N 1
ATOM 1238 C CA . PHE A 1 156 ? -0.966 11.774 -3.883 1.00 86.56 156 PHE A CA 1
ATOM 1239 C C . PHE A 1 156 ? -0.925 10.272 -3.639 1.00 86.56 156 PHE A C 1
ATOM 1241 O O . PHE A 1 156 ? -0.088 9.549 -4.202 1.00 86.56 156 PHE A O 1
ATOM 1248 N N . GLY A 1 157 ? -1.816 9.815 -2.770 1.00 90.38 157 GLY A N 1
ATOM 1249 C CA . GLY A 1 157 ? -1.889 8.423 -2.378 1.00 90.38 157 GLY A CA 1
ATOM 1250 C C . GLY A 1 157 ? -3.172 8.061 -1.649 1.00 90.38 157 GLY A C 1
ATOM 1251 O O . GLY A 1 157 ? -4.035 8.901 -1.406 1.00 90.38 157 GLY A O 1
ATOM 1252 N N . ILE A 1 158 ? -3.282 6.775 -1.341 1.00 93.19 158 ILE A N 1
ATOM 1253 C CA . ILE A 1 158 ? -4.354 6.179 -0.543 1.00 93.19 158 ILE A CA 1
ATOM 1254 C C . ILE A 1 158 ? -3.749 5.273 0.514 1.00 93.19 158 ILE A C 1
ATOM 1256 O O . ILE A 1 158 ? -2.665 4.712 0.329 1.00 93.19 158 ILE A O 1
ATOM 1260 N N . ILE A 1 159 ? -4.490 5.087 1.594 1.00 95.38 159 ILE A N 1
ATOM 1261 C CA . ILE A 1 159 ? -4.210 4.095 2.621 1.00 95.38 159 ILE A CA 1
ATOM 1262 C C . ILE A 1 159 ? -5.331 3.072 2.558 1.00 95.38 159 ILE A C 1
ATOM 1264 O O . ILE A 1 159 ? -6.499 3.409 2.728 1.00 95.38 159 ILE A O 1
ATOM 1268 N N . VAL A 1 160 ? -4.967 1.827 2.289 1.00 96.19 160 VAL A N 1
ATOM 1269 C CA . VAL A 1 160 ? -5.888 0.722 2.034 1.00 96.19 160 VAL A CA 1
ATOM 1270 C C . VAL A 1 160 ? -5.701 -0.339 3.108 1.00 96.19 160 VAL A C 1
ATOM 1272 O O . VAL A 1 160 ? -4.583 -0.609 3.550 1.00 96.19 160 VAL A O 1
ATOM 1275 N N . SER A 1 161 ? -6.793 -0.970 3.512 1.00 97.44 161 SER A N 1
ATOM 1276 C CA . SER A 1 161 ? -6.771 -2.181 4.326 1.00 97.44 161 SER A CA 1
ATOM 1277 C C . SER A 1 161 ? -7.963 -3.074 3.965 1.00 97.44 161 SER A C 1
ATOM 1279 O O . SER A 1 161 ? -8.646 -2.841 2.968 1.00 97.44 161 SER A O 1
ATOM 1281 N N . SER A 1 162 ? -8.207 -4.094 4.775 1.00 97.19 162 SER A N 1
ATOM 1282 C CA . SER A 1 162 ? -9.495 -4.775 4.892 1.00 97.19 162 SER A CA 1
ATOM 1283 C C . SER A 1 162 ? -9.933 -4.745 6.355 1.00 97.19 162 SER A C 1
ATOM 1285 O O . SER A 1 162 ? -9.131 -4.434 7.245 1.00 97.19 162 SER A O 1
ATOM 1287 N N . ARG A 1 163 ? -11.190 -5.091 6.643 1.00 96.44 163 ARG A N 1
ATOM 1288 C CA . ARG A 1 163 ? -11.673 -5.172 8.032 1.00 96.44 163 ARG A CA 1
ATOM 1289 C C . ARG A 1 163 ? -10.863 -6.190 8.832 1.00 96.44 163 ARG A C 1
ATOM 1291 O O . ARG A 1 163 ? -10.444 -5.896 9.953 1.00 96.44 163 ARG A O 1
ATOM 1298 N N . ARG A 1 164 ? -10.559 -7.348 8.236 1.00 95.56 164 ARG A N 1
ATOM 1299 C CA . ARG A 1 164 ? -9.729 -8.387 8.859 1.00 95.56 164 ARG A CA 1
ATOM 1300 C C . ARG A 1 164 ? -8.301 -7.913 9.107 1.00 95.56 164 ARG A C 1
ATOM 1302 O O . ARG A 1 164 ? -7.790 -8.081 10.210 1.00 95.56 164 ARG A O 1
ATOM 1309 N N . VAL A 1 165 ? -7.665 -7.303 8.108 1.00 96.00 165 VAL A N 1
ATOM 1310 C CA . VAL A 1 165 ? -6.268 -6.863 8.222 1.00 96.00 165 VAL A CA 1
ATOM 1311 C C . VAL A 1 165 ? -6.139 -5.718 9.228 1.00 96.00 165 VAL A C 1
ATOM 1313 O O . VAL A 1 165 ? -5.253 -5.760 10.077 1.00 96.00 165 VAL A O 1
ATOM 1316 N N . PHE A 1 166 ? -7.042 -4.735 9.222 1.00 96.12 166 PHE A N 1
ATOM 1317 C CA . PHE A 1 166 ? -6.957 -3.609 10.156 1.00 96.12 166 PHE A CA 1
ATOM 1318 C C . PHE A 1 166 ? -7.220 -4.020 11.617 1.00 96.12 166 PHE A C 1
ATOM 1320 O O . PHE A 1 166 ? -6.629 -3.450 12.535 1.00 96.12 166 PHE A O 1
ATOM 1327 N N . ARG A 1 167 ? -8.025 -5.069 11.862 1.00 94.56 167 ARG A N 1
ATOM 1328 C CA . ARG A 1 167 ? -8.220 -5.648 13.209 1.00 94.56 167 ARG A CA 1
ATOM 1329 C C . ARG A 1 167 ? -6.928 -6.194 13.827 1.00 94.56 167 ARG A C 1
ATOM 1331 O O . ARG A 1 167 ? -6.853 -6.287 15.052 1.00 94.56 167 ARG A O 1
ATOM 1338 N N . ASN A 1 168 ? -5.886 -6.470 13.038 1.00 93.38 168 ASN A N 1
ATOM 1339 C CA . ASN A 1 168 ? -4.582 -6.875 13.572 1.00 93.38 168 ASN A CA 1
ATOM 1340 C C . ASN A 1 168 ? -3.980 -5.837 14.531 1.00 93.38 168 ASN A C 1
ATOM 1342 O O . ASN A 1 168 ? -3.243 -6.229 15.433 1.00 93.38 168 ASN A O 1
ATOM 1346 N N . VAL A 1 169 ? -4.336 -4.549 14.416 1.00 91.38 169 VAL A N 1
ATOM 1347 C CA . VAL A 1 169 ? -3.912 -3.512 15.376 1.00 91.38 169 VAL A CA 1
ATOM 1348 C C . VAL A 1 169 ? -4.297 -3.904 16.810 1.00 91.38 169 VAL A C 1
ATOM 1350 O O . VAL A 1 169 ? -3.486 -3.762 17.725 1.00 91.38 169 VAL A O 1
ATOM 1353 N N . LEU A 1 170 ? -5.490 -4.477 17.016 1.00 89.75 170 LEU A N 1
ATOM 1354 C CA . LEU A 1 170 ? -5.952 -4.920 18.337 1.00 89.75 170 LEU A CA 1
ATOM 1355 C C . LEU A 1 170 ? -5.090 -6.050 18.898 1.00 89.75 170 LEU A C 1
ATOM 1357 O O . LEU A 1 170 ? -4.730 -6.035 20.077 1.00 89.75 170 LEU A O 1
ATOM 1361 N N . ALA A 1 171 ? -4.767 -7.035 18.060 1.00 86.75 171 ALA A N 1
ATOM 1362 C CA . ALA A 1 171 ? -3.913 -8.149 18.451 1.00 86.75 171 ALA A CA 1
ATOM 1363 C C . ALA A 1 171 ? -2.515 -7.648 18.835 1.00 86.75 171 ALA A C 1
ATOM 1365 O O . ALA A 1 171 ? -1.968 -8.062 19.857 1.00 86.75 171 ALA A O 1
ATOM 1366 N N . SER A 1 172 ? -1.975 -6.697 18.072 1.00 86.88 172 SER A N 1
ATOM 1367 C CA . SER A 1 172 ? -0.669 -6.111 18.346 1.00 86.88 172 SER A CA 1
ATOM 1368 C C . SER A 1 172 ? -0.652 -5.313 19.652 1.00 86.88 172 SER A C 1
ATOM 1370 O O . SER A 1 172 ? 0.285 -5.472 20.429 1.00 86.88 172 SER A O 1
ATOM 1372 N N . VAL A 1 173 ? -1.690 -4.517 19.944 1.00 84.56 173 VAL A N 1
ATOM 1373 C CA . VAL A 1 173 ? -1.809 -3.785 21.222 1.00 84.56 173 VAL A CA 1
ATOM 1374 C C . VAL A 1 173 ? -1.861 -4.744 22.410 1.00 84.56 173 VAL A C 1
ATOM 1376 O O . VAL A 1 173 ? -1.196 -4.519 23.418 1.00 84.56 173 VAL A O 1
ATOM 1379 N N . ARG A 1 174 ? -2.608 -5.849 22.294 1.00 84.81 174 ARG A N 1
ATOM 1380 C CA . ARG A 1 174 ? -2.672 -6.875 23.349 1.00 84.81 174 ARG A CA 1
ATOM 1381 C C . ARG A 1 174 ? -1.330 -7.581 23.553 1.00 84.81 174 ARG A C 1
ATOM 1383 O O . ARG A 1 174 ? -0.973 -7.875 24.688 1.00 84.81 174 ARG A O 1
ATOM 1390 N N . GLY A 1 175 ? -0.603 -7.852 22.470 1.00 80.38 175 GLY A N 1
ATOM 1391 C CA . GLY A 1 175 ? 0.706 -8.507 22.511 1.00 80.38 175 GLY A CA 1
ATOM 1392 C C . GLY A 1 175 ? 1.860 -7.596 22.940 1.00 80.38 175 GLY A C 1
ATOM 1393 O O . GLY A 1 175 ? 2.932 -8.098 23.268 1.00 80.38 175 GLY A O 1
ATOM 1394 N N . GLN A 1 176 ? 1.661 -6.276 22.935 1.00 74.25 176 GLN A N 1
ATOM 1395 C CA . GLN A 1 176 ? 2.681 -5.274 23.251 1.00 74.25 176 GLN A CA 1
ATOM 1396 C C . GLN A 1 176 ? 2.118 -4.218 24.221 1.00 74.25 176 GLN A C 1
ATOM 1398 O O . GLN A 1 176 ? 1.929 -3.056 23.847 1.00 74.25 176 GLN A O 1
ATOM 1403 N N . PRO A 1 177 ? 1.791 -4.611 25.467 1.00 69.19 177 PRO A N 1
ATOM 1404 C CA . PRO A 1 177 ? 1.163 -3.713 26.427 1.00 69.19 177 PRO A CA 1
ATOM 1405 C C . PRO A 1 177 ? 2.093 -2.547 26.782 1.00 69.19 177 PRO A C 1
ATOM 1407 O O . PRO A 1 177 ? 3.285 -2.729 27.026 1.00 69.19 177 PRO A O 1
ATOM 1410 N N . GLY A 1 178 ? 1.535 -1.336 26.822 1.00 69.38 178 GLY A N 1
ATOM 1411 C CA . GLY A 1 178 ? 2.249 -0.103 27.159 1.00 69.38 178 GLY A CA 1
ATOM 1412 C C . GLY A 1 178 ? 3.081 0.475 26.016 1.00 69.38 178 GLY A C 1
ATOM 1413 O O . GLY A 1 178 ? 3.065 1.692 25.838 1.00 69.38 178 GLY A O 1
ATOM 1414 N N . GLU A 1 179 ? 3.748 -0.365 25.215 1.00 68.12 179 GLU A N 1
ATOM 1415 C CA . GLU A 1 179 ? 4.543 0.078 24.069 1.00 68.12 179 GLU A CA 1
ATOM 1416 C C . GLU A 1 179 ? 4.293 -0.761 22.796 1.00 68.12 179 GLU A C 1
ATOM 1418 O O . GLU A 1 179 ? 4.953 -1.774 22.581 1.00 68.12 179 GLU A O 1
ATOM 1423 N N . LEU A 1 180 ? 3.367 -0.342 21.926 1.00 72.75 180 LEU A N 1
ATOM 1424 C CA . LEU A 1 180 ? 3.136 -0.979 20.624 1.00 72.75 180 LEU A CA 1
ATOM 1425 C C . LEU A 1 180 ? 4.293 -0.651 19.663 1.00 72.75 180 LEU A C 1
ATOM 1427 O O . LEU A 1 180 ? 4.819 0.442 19.690 1.00 72.75 180 LEU A O 1
ATOM 1431 N N . ARG A 1 181 ? 4.737 -1.548 18.785 1.00 71.31 181 ARG A N 1
ATOM 1432 C CA . ARG A 1 181 ? 5.765 -1.234 17.776 1.00 71.31 181 ARG A CA 1
ATOM 1433 C C . ARG A 1 181 ? 5.215 -1.394 16.379 1.00 71.31 181 ARG A C 1
ATOM 1435 O O . ARG A 1 181 ? 4.761 -2.484 16.030 1.00 71.31 181 ARG A O 1
ATOM 1442 N N . CYS A 1 182 ? 5.285 -0.324 15.586 1.00 76.94 182 CYS A N 1
ATOM 1443 C CA . CYS A 1 182 ? 4.990 -0.411 14.162 1.00 76.94 182 CYS A CA 1
ATOM 1444 C C . CYS A 1 182 ? 6.275 -0.625 13.359 1.00 76.94 182 CYS A C 1
ATOM 1446 O O . CYS A 1 182 ? 7.342 -0.102 13.693 1.00 76.94 182 CYS A O 1
ATOM 1448 N N . ALA A 1 183 ? 6.160 -1.431 12.318 1.00 75.69 183 ALA A N 1
ATOM 1449 C CA . ALA A 1 183 ? 7.209 -1.795 11.395 1.00 75.69 183 ALA A CA 1
ATOM 1450 C C . ALA A 1 183 ? 6.705 -1.628 9.960 1.00 75.69 183 ALA A C 1
ATOM 1452 O O . ALA A 1 183 ? 5.508 -1.735 9.688 1.00 75.69 183 ALA A O 1
ATOM 1453 N N . THR A 1 184 ? 7.649 -1.380 9.061 1.00 76.44 184 THR A N 1
ATOM 1454 C CA . THR A 1 184 ? 7.466 -1.499 7.613 1.00 76.44 184 THR A CA 1
ATOM 1455 C C . THR A 1 184 ? 8.402 -2.614 7.151 1.00 76.44 184 THR A C 1
ATOM 1457 O O . THR A 1 184 ? 9.617 -2.516 7.370 1.00 76.44 184 THR A O 1
ATOM 1460 N N . ASP A 1 185 ? 7.862 -3.678 6.570 1.00 68.12 185 ASP A N 1
ATOM 1461 C CA . ASP A 1 185 ? 8.602 -4.822 6.039 1.00 68.12 185 ASP A CA 1
ATOM 1462 C C . ASP A 1 185 ? 9.345 -4.477 4.738 1.00 68.12 185 ASP A C 1
ATOM 1464 O O . ASP A 1 185 ? 10.384 -5.074 4.430 1.00 68.12 185 ASP A O 1
ATOM 1468 N N . GLY A 1 186 ? 8.904 -3.430 4.038 1.00 66.00 186 GLY A N 1
ATOM 1469 C CA . GLY A 1 186 ? 9.642 -2.881 2.923 1.00 66.00 186 GLY A CA 1
ATOM 1470 C C . GLY A 1 186 ? 8.910 -1.792 2.157 1.00 66.00 186 GLY A C 1
ATOM 1471 O O . GLY A 1 186 ? 7.785 -1.399 2.425 1.00 66.00 186 GLY A O 1
ATOM 1472 N N . THR A 1 187 ? 9.600 -1.294 1.139 1.00 70.75 187 THR A N 1
ATOM 1473 C CA . THR A 1 187 ? 9.004 -0.413 0.141 1.00 70.75 187 THR A CA 1
ATOM 1474 C C . THR A 1 187 ? 9.069 -1.137 -1.192 1.00 70.75 187 THR A C 1
ATOM 1476 O O . THR A 1 187 ? 10.169 -1.423 -1.686 1.00 70.75 187 THR A O 1
ATOM 1479 N N . TYR A 1 188 ? 7.916 -1.411 -1.803 1.00 70.12 188 TYR A N 1
ATOM 1480 C CA . TYR A 1 188 ? 7.853 -2.142 -3.067 1.00 70.12 188 TYR A CA 1
ATOM 1481 C C . TYR A 1 188 ? 7.404 -1.225 -4.202 1.00 70.12 188 TYR A C 1
ATOM 1483 O O . TYR A 1 188 ? 6.431 -0.482 -4.104 1.00 70.12 188 TYR A O 1
ATOM 1491 N N . LYS A 1 189 ? 8.123 -1.274 -5.324 1.00 70.94 189 LYS A N 1
ATOM 1492 C CA . LYS A 1 189 ? 7.694 -0.605 -6.555 1.00 70.94 189 LYS A CA 1
ATOM 1493 C C . LYS A 1 189 ? 6.776 -1.560 -7.297 1.00 70.94 189 LYS A C 1
ATOM 1495 O O . LYS A 1 189 ? 7.255 -2.542 -7.852 1.00 70.94 189 LYS A O 1
ATOM 1500 N N . LEU A 1 190 ? 5.480 -1.273 -7.293 1.00 64.38 190 LEU A N 1
ATOM 1501 C CA . LEU A 1 190 ? 4.474 -2.211 -7.791 1.00 64.38 190 LEU A CA 1
ATOM 1502 C C . LEU A 1 190 ? 4.500 -2.393 -9.311 1.00 64.38 190 LEU A C 1
ATOM 1504 O O . LEU A 1 190 ? 4.036 -3.413 -9.802 1.00 64.38 190 LEU A O 1
ATOM 1508 N N . HIS A 1 191 ? 5.021 -1.411 -10.056 1.00 61.91 191 HIS A N 1
ATOM 1509 C CA . HIS A 1 191 ? 5.010 -1.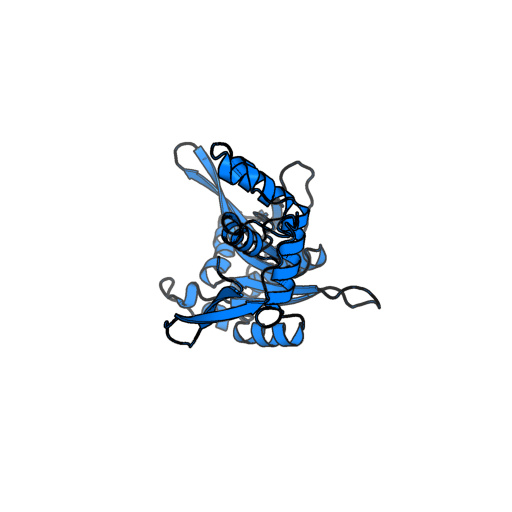420 -11.521 1.00 61.91 191 HIS A CA 1
ATOM 1510 C C . HIS A 1 191 ? 5.784 -0.228 -12.120 1.00 61.91 191 HIS A C 1
ATOM 1512 O O . HIS A 1 191 ? 6.242 0.677 -11.412 1.00 61.91 191 HIS A O 1
ATOM 1518 N N . PHE A 1 192 ? 5.901 -0.188 -13.451 1.00 57.44 192 PHE A N 1
ATOM 1519 C CA . PHE A 1 192 ? 6.569 0.897 -14.181 1.00 57.44 192 PHE A CA 1
ATOM 1520 C C . PHE A 1 192 ? 5.808 2.228 -14.211 1.00 57.44 192 PHE A C 1
ATOM 1522 O O . PHE A 1 192 ? 6.450 3.222 -14.541 1.00 57.44 192 PHE A O 1
ATOM 1529 N N . ALA A 1 193 ? 4.521 2.297 -13.842 1.00 59.69 193 ALA A N 1
ATOM 1530 C CA . ALA A 1 193 ? 3.832 3.588 -13.740 1.00 59.69 193 ALA A CA 1
ATOM 1531 C C . ALA A 1 193 ? 4.120 4.313 -12.414 1.00 59.69 193 ALA A C 1
ATOM 1533 O O . ALA A 1 193 ? 3.529 5.344 -12.148 1.00 59.69 193 ALA A O 1
ATOM 1534 N N . GLY A 1 194 ? 5.079 3.850 -11.602 1.00 69.88 194 GLY A N 1
ATOM 1535 C CA . GLY A 1 194 ? 5.676 4.687 -10.551 1.00 69.88 194 GLY A CA 1
ATOM 1536 C C . GLY A 1 194 ? 4.857 4.797 -9.265 1.00 69.88 194 GLY A C 1
ATOM 1537 O O . GLY A 1 194 ? 4.990 5.776 -8.547 1.00 69.88 194 GLY A O 1
ATOM 1538 N N . TRP A 1 195 ? 4.023 3.801 -8.973 1.00 79.12 195 TRP A N 1
ATOM 1539 C CA . TRP A 1 195 ? 3.386 3.637 -7.665 1.00 79.12 195 TRP A CA 1
ATOM 1540 C C . TRP A 1 195 ? 4.316 2.848 -6.753 1.00 79.12 195 TRP A C 1
ATOM 1542 O O . TRP A 1 195 ? 4.939 1.855 -7.157 1.00 79.12 195 TRP A O 1
ATOM 1552 N N . VAL A 1 196 ? 4.371 3.300 -5.514 1.00 82.06 196 VAL A N 1
ATOM 1553 C CA . VAL A 1 196 ? 5.081 2.681 -4.413 1.00 82.06 196 VAL A CA 1
ATOM 1554 C C . VAL A 1 196 ? 4.043 2.175 -3.424 1.00 82.06 196 VAL A C 1
ATOM 1556 O O . VAL A 1 196 ? 3.136 2.924 -3.068 1.00 82.06 196 VAL A O 1
ATOM 1559 N N . ILE A 1 197 ? 4.184 0.924 -2.992 1.00 88.06 197 ILE A N 1
ATOM 1560 C CA . ILE A 1 197 ? 3.459 0.393 -1.840 1.00 88.06 197 ILE A CA 1
ATOM 1561 C C . ILE A 1 197 ? 4.387 0.365 -0.634 1.00 88.06 197 ILE A C 1
ATOM 1563 O O . ILE A 1 197 ? 5.551 -0.040 -0.731 1.00 88.06 197 ILE A O 1
ATOM 1567 N N . VAL A 1 198 ? 3.842 0.810 0.485 1.00 88.06 198 VAL A N 1
ATOM 1568 C CA . VAL A 1 198 ? 4.450 0.748 1.806 1.00 88.06 198 VAL A CA 1
ATOM 1569 C C . VAL A 1 198 ? 3.482 -0.015 2.689 1.00 88.06 198 VAL A C 1
ATOM 1571 O O . VAL A 1 198 ? 2.340 0.406 2.864 1.00 88.06 198 VAL A O 1
ATOM 1574 N N . ASP A 1 199 ? 3.912 -1.142 3.222 1.00 89.69 199 ASP A N 1
ATOM 1575 C CA . ASP A 1 199 ? 3.181 -1.858 4.255 1.00 89.69 199 ASP A CA 1
ATOM 1576 C C . ASP A 1 199 ? 3.448 -1.224 5.632 1.00 89.69 199 ASP A C 1
ATOM 1578 O O . ASP A 1 199 ? 4.503 -0.643 5.896 1.00 89.69 199 ASP A O 1
ATOM 1582 N N . CYS A 1 200 ? 2.460 -1.302 6.515 1.00 89.81 200 CYS A N 1
ATOM 1583 C CA . CYS A 1 200 ? 2.584 -0.895 7.905 1.00 89.81 200 CYS A CA 1
ATOM 1584 C C . CYS A 1 200 ? 1.897 -1.932 8.782 1.00 89.81 200 CYS A C 1
ATOM 1586 O O . CYS A 1 200 ? 0.758 -2.323 8.519 1.00 89.81 200 CYS A O 1
ATOM 1588 N N . GLY A 1 201 ? 2.598 -2.386 9.811 1.00 90.38 201 GLY A N 1
ATOM 1589 C CA . GLY A 1 201 ? 2.162 -3.485 10.657 1.00 90.38 201 GLY A CA 1
ATOM 1590 C C . GLY A 1 201 ? 2.990 -3.591 11.925 1.00 90.38 201 GLY A C 1
ATOM 1591 O O . GLY A 1 201 ? 3.721 -2.671 12.274 1.00 90.38 201 GLY A O 1
ATOM 1592 N N . SER A 1 202 ? 2.926 -4.734 12.595 1.00 86.88 202 SER A N 1
ATOM 1593 C CA . SER A 1 202 ? 3.833 -5.083 13.698 1.00 86.88 202 SER A CA 1
ATOM 1594 C C . SER A 1 202 ? 4.677 -6.298 13.360 1.00 86.88 202 SER A C 1
ATOM 1596 O O . SER A 1 202 ? 4.295 -7.117 12.529 1.00 86.88 202 SER A O 1
ATOM 1598 N N . GLU A 1 203 ? 5.774 -6.482 14.085 1.00 82.75 203 GLU A N 1
ATOM 1599 C CA . GLU A 1 203 ? 6.465 -7.767 14.127 1.00 82.75 203 GLU A CA 1
ATOM 1600 C C . GLU A 1 203 ? 5.982 -8.598 15.318 1.00 82.75 203 GLU A C 1
ATOM 1602 O O . GLU A 1 203 ? 5.866 -8.106 16.440 1.00 82.75 203 GLU A O 1
ATOM 1607 N N . HIS A 1 204 ? 5.733 -9.878 15.071 1.00 78.38 204 HIS A N 1
ATOM 1608 C CA . HIS A 1 204 ? 5.452 -10.886 16.079 1.00 78.38 204 HIS A CA 1
ATOM 1609 C C . HIS A 1 204 ? 6.545 -11.955 16.035 1.00 78.38 204 HIS A C 1
ATOM 1611 O O . HIS A 1 204 ? 6.903 -12.441 14.962 1.00 78.38 204 HIS A O 1
ATOM 1617 N N . VAL A 1 205 ? 7.057 -12.375 17.189 1.00 79.94 205 VAL A N 1
ATOM 1618 C CA . VAL A 1 205 ? 8.017 -13.482 17.266 1.00 79.94 205 VAL A CA 1
ATOM 1619 C C . VAL A 1 205 ? 7.252 -14.771 17.523 1.00 79.94 205 VAL A C 1
ATOM 1621 O O . VAL A 1 205 ? 6.604 -14.924 18.552 1.00 79.94 205 VAL A O 1
ATOM 1624 N N . ALA A 1 206 ? 7.316 -15.709 16.581 1.00 79.44 206 ALA A N 1
ATOM 1625 C CA . ALA A 1 206 ? 6.699 -17.022 16.726 1.00 79.44 206 ALA A CA 1
ATOM 1626 C C . ALA A 1 206 ? 7.770 -18.115 16.739 1.00 79.44 206 ALA A C 1
ATOM 1628 O O . ALA A 1 206 ? 8.682 -18.113 15.909 1.00 79.44 206 ALA A O 1
ATOM 1629 N N . TRP A 1 207 ? 7.631 -19.080 17.647 1.00 80.94 207 TRP A N 1
ATOM 1630 C CA . TRP A 1 207 ? 8.405 -20.315 17.584 1.00 80.94 207 TRP A CA 1
ATOM 1631 C C . TRP A 1 207 ? 7.878 -21.183 16.442 1.00 80.94 207 TRP A C 1
ATOM 1633 O O . TRP A 1 207 ? 6.694 -21.516 16.390 1.00 80.94 207 TRP A O 1
ATOM 1643 N N . SER A 1 208 ? 8.742 -21.526 15.493 1.00 80.19 208 SER A N 1
ATOM 1644 C CA . SER A 1 208 ? 8.378 -22.325 14.327 1.00 80.19 208 SER A CA 1
ATOM 1645 C C . SER A 1 208 ? 9.587 -23.112 13.846 1.00 80.19 208 SER A C 1
ATOM 1647 O O . SER A 1 208 ? 10.666 -22.555 13.683 1.00 80.19 208 SER A O 1
ATOM 1649 N N . ARG A 1 209 ? 9.405 -24.408 13.559 1.00 81.31 209 ARG A N 1
ATOM 1650 C CA . ARG A 1 209 ? 10.462 -25.288 13.019 1.00 81.31 209 ARG A CA 1
ATOM 1651 C C . ARG A 1 209 ? 11.761 -25.282 13.850 1.00 81.31 209 ARG A C 1
ATOM 1653 O O . ARG A 1 209 ? 12.851 -25.302 13.293 1.00 81.31 209 ARG A O 1
ATOM 1660 N N . GLY A 1 210 ? 11.635 -25.254 15.179 1.00 86.75 210 GLY A N 1
ATOM 1661 C CA . GLY A 1 210 ? 12.777 -25.340 16.095 1.00 86.75 210 GLY A CA 1
ATOM 1662 C C . GLY A 1 210 ? 13.570 -24.042 16.282 1.00 86.75 210 GLY A C 1
ATOM 1663 O O . GLY A 1 210 ? 14.645 -24.084 16.874 1.00 86.75 210 GLY A O 1
ATOM 1664 N N . SER A 1 211 ? 13.077 -22.899 15.793 1.00 84.62 211 SER A N 1
ATOM 1665 C CA . SER A 1 211 ? 13.683 -21.591 16.055 1.00 84.62 211 SER A CA 1
ATOM 1666 C C . SER A 1 211 ? 12.637 -20.487 16.225 1.00 84.62 211 SER A C 1
ATOM 1668 O O . SER A 1 211 ? 11.488 -20.601 15.789 1.00 84.62 211 SER A O 1
ATOM 1670 N N . PHE A 1 212 ? 13.034 -19.398 16.886 1.00 83.50 212 PHE A N 1
ATOM 1671 C CA . PHE A 1 212 ? 12.243 -18.172 16.920 1.00 83.50 212 PHE A CA 1
ATOM 1672 C C . PHE A 1 212 ? 12.389 -17.434 15.589 1.00 83.50 212 PHE A C 1
ATOM 1674 O O . PHE A 1 212 ? 13.499 -17.096 15.177 1.00 83.50 212 PHE A O 1
ATOM 1681 N N . ALA A 1 213 ? 11.263 -17.165 14.932 1.00 79.81 213 ALA A N 1
ATOM 1682 C CA . ALA A 1 213 ? 11.211 -16.398 13.697 1.00 79.81 213 ALA A CA 1
ATOM 1683 C C . ALA A 1 213 ? 10.349 -15.147 13.885 1.00 79.81 213 ALA A C 1
ATOM 1685 O O . ALA A 1 213 ? 9.221 -15.219 14.379 1.00 79.81 213 ALA A O 1
ATOM 1686 N N . HIS A 1 214 ? 10.876 -14.005 13.446 1.00 80.12 214 HIS A N 1
ATOM 1687 C CA . HIS A 1 214 ? 10.093 -12.784 13.296 1.00 80.12 214 HIS A CA 1
ATOM 1688 C C . HIS A 1 214 ? 9.121 -12.963 12.128 1.00 80.12 214 HIS A C 1
ATOM 1690 O O . HIS A 1 214 ? 9.515 -13.372 11.034 1.00 80.12 214 HIS A O 1
ATOM 1696 N N . LYS A 1 215 ? 7.848 -12.662 12.367 1.00 83.75 215 LYS A N 1
ATOM 1697 C CA . LYS A 1 215 ? 6.786 -12.626 11.367 1.00 83.75 215 LYS A CA 1
ATOM 1698 C C . LYS A 1 215 ? 6.195 -11.229 11.338 1.00 83.75 215 LYS A C 1
ATOM 1700 O O . LYS A 1 215 ? 5.851 -10.685 12.384 1.00 83.75 215 LYS A O 1
ATOM 1705 N N . PHE A 1 216 ? 6.068 -10.670 10.146 1.00 85.81 216 PHE A N 1
ATOM 1706 C CA . PHE A 1 216 ? 5.369 -9.412 9.958 1.00 85.81 216 PHE A CA 1
ATOM 1707 C C . PHE A 1 216 ? 3.851 -9.642 9.941 1.00 85.81 216 PHE A C 1
ATOM 1709 O O . PHE A 1 216 ? 3.373 -10.612 9.350 1.00 85.81 216 PHE A O 1
ATOM 1716 N N . VAL A 1 217 ? 3.108 -8.764 10.611 1.00 88.81 21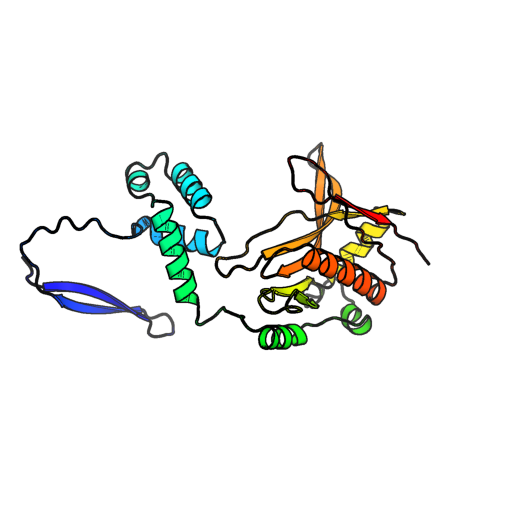7 VAL A N 1
ATOM 1717 C CA . VAL A 1 217 ? 1.646 -8.785 10.714 1.00 88.81 217 VAL A CA 1
ATOM 1718 C C . VAL A 1 217 ? 1.124 -7.436 10.210 1.00 88.81 217 VAL A C 1
ATOM 1720 O O . VAL A 1 217 ? 1.244 -6.448 10.939 1.00 88.81 217 VAL A O 1
ATOM 1723 N N . PRO A 1 218 ? 0.569 -7.367 8.988 1.00 92.19 218 PRO A N 1
ATOM 1724 C CA . PRO A 1 218 ? 0.152 -6.110 8.376 1.00 92.19 218 PRO A CA 1
ATOM 1725 C C . PRO A 1 218 ? -1.103 -5.536 9.037 1.00 92.19 218 PRO A C 1
ATOM 1727 O O . PRO A 1 218 ? -1.971 -6.277 9.500 1.00 92.19 218 PRO A O 1
ATOM 1730 N N . TRP A 1 219 ? -1.214 -4.211 9.027 1.00 94.12 219 TRP A N 1
ATOM 1731 C CA . TRP A 1 219 ? -2.390 -3.448 9.459 1.00 94.12 219 TRP A CA 1
ATOM 1732 C C . TRP A 1 219 ? -3.006 -2.660 8.305 1.00 94.12 219 TRP A C 1
ATOM 1734 O O . TRP A 1 219 ? -4.227 -2.605 8.167 1.00 94.12 219 TRP A O 1
ATOM 1744 N N . ALA A 1 220 ? -2.167 -2.029 7.486 1.00 95.12 220 ALA A N 1
ATOM 1745 C CA . ALA A 1 220 ? -2.582 -1.221 6.347 1.00 95.12 220 ALA A CA 1
ATOM 1746 C C . ALA A 1 220 ? -1.450 -1.109 5.319 1.00 95.12 220 ALA A C 1
ATOM 1748 O O . ALA A 1 220 ? -0.280 -1.341 5.627 1.00 95.12 220 ALA A O 1
ATOM 1749 N N . TYR A 1 221 ? -1.809 -0.700 4.107 1.00 94.06 221 TYR A N 1
ATOM 1750 C CA . TYR A 1 221 ? -0.896 -0.480 2.994 1.00 94.06 221 TYR A CA 1
ATOM 1751 C C . TYR A 1 221 ? -1.114 0.915 2.412 1.00 94.06 221 TYR A C 1
ATOM 1753 O O . TYR A 1 221 ? -2.237 1.286 2.080 1.00 94.06 221 TYR A O 1
ATOM 1761 N N . MET A 1 222 ? -0.048 1.690 2.249 1.00 92.81 222 MET A N 1
ATOM 1762 C CA . MET A 1 222 ? -0.084 2.982 1.573 1.00 92.81 222 MET A CA 1
ATOM 1763 C C . MET A 1 222 ? 0.377 2.831 0.129 1.00 92.81 222 MET A C 1
ATOM 1765 O O . MET A 1 222 ? 1.479 2.348 -0.118 1.00 92.81 222 MET A O 1
ATOM 1769 N N . PHE A 1 223 ? -0.432 3.309 -0.812 1.00 90.00 223 PHE A N 1
ATOM 1770 C CA . PHE A 1 223 ? -0.066 3.443 -2.219 1.00 90.00 223 PHE A CA 1
ATOM 1771 C C . PHE A 1 223 ? 0.200 4.915 -2.506 1.00 90.00 223 PHE A C 1
ATOM 1773 O O . PHE A 1 223 ? -0.696 5.740 -2.351 1.00 90.00 223 PHE A O 1
ATOM 1780 N N . VAL A 1 224 ? 1.418 5.257 -2.924 1.00 86.69 224 VAL A N 1
ATOM 1781 C CA . VAL A 1 224 ? 1.829 6.651 -3.149 1.00 86.69 224 VAL A CA 1
ATOM 1782 C C . VAL A 1 224 ? 2.710 6.780 -4.391 1.00 86.69 224 VAL A C 1
ATOM 1784 O O . VAL A 1 224 ? 3.447 5.858 -4.745 1.00 86.69 224 VAL A O 1
ATOM 1787 N N . ARG A 1 225 ? 2.639 7.924 -5.080 1.00 78.94 225 ARG A N 1
ATOM 1788 C CA . ARG A 1 225 ? 3.495 8.224 -6.245 1.00 78.94 225 ARG A CA 1
ATOM 1789 C C . ARG A 1 225 ? 4.960 8.443 -5.867 1.00 78.94 225 ARG A C 1
ATOM 1791 O O . ARG A 1 225 ? 5.861 8.011 -6.582 1.00 78.94 225 ARG A O 1
ATOM 1798 N N . SER A 1 226 ? 5.200 9.095 -4.735 1.00 77.50 226 SER A N 1
ATOM 1799 C CA . SER A 1 226 ? 6.537 9.323 -4.196 1.00 77.50 226 SER A CA 1
ATOM 1800 C C . SER A 1 226 ? 6.555 9.084 -2.694 1.00 77.50 226 SER A C 1
ATOM 1802 O O . SER A 1 226 ? 5.765 9.666 -1.956 1.00 77.50 226 SER A O 1
ATOM 1804 N N . GLU A 1 227 ? 7.475 8.233 -2.248 1.00 80.00 227 GLU A N 1
ATOM 1805 C CA . GLU A 1 227 ? 7.751 8.014 -0.831 1.00 80.00 227 GLU A CA 1
ATOM 1806 C C . GLU A 1 227 ? 8.430 9.266 -0.254 1.00 80.00 227 GLU A C 1
ATOM 1808 O O . GLU A 1 227 ? 9.482 9.687 -0.737 1.00 80.00 227 GLU A O 1
ATOM 1813 N N . SER A 1 228 ? 7.828 9.873 0.768 1.00 81.31 228 SER A N 1
ATOM 1814 C CA . SER A 1 228 ? 8.368 11.047 1.458 1.00 81.31 228 SER A CA 1
ATOM 1815 C C . SER A 1 228 ? 8.083 10.976 2.957 1.00 81.31 228 SER A C 1
ATOM 1817 O O . SER A 1 228 ? 7.276 10.158 3.411 1.00 81.31 228 SER A O 1
ATOM 1819 N N . LYS A 1 229 ? 8.738 11.833 3.749 1.00 82.94 229 LYS A N 1
ATOM 1820 C CA . LYS A 1 229 ? 8.487 11.906 5.196 1.00 82.94 229 LYS A CA 1
ATOM 1821 C C . LYS A 1 229 ? 7.028 12.274 5.474 1.00 82.94 229 LYS A C 1
ATOM 1823 O O . LYS A 1 229 ? 6.423 11.707 6.374 1.00 82.94 229 LYS A O 1
ATOM 1828 N N . GLU A 1 230 ? 6.462 13.165 4.672 1.00 85.56 230 GLU A N 1
ATOM 1829 C CA . GLU A 1 230 ? 5.070 13.608 4.734 1.00 85.56 230 GLU A CA 1
ATOM 1830 C C . GLU A 1 230 ? 4.103 12.450 4.461 1.00 85.56 230 GLU A C 1
ATOM 1832 O O . GLU A 1 230 ? 3.124 12.302 5.190 1.00 85.56 230 GLU A O 1
ATOM 1837 N N . ALA A 1 231 ? 4.409 11.579 3.489 1.00 86.62 231 ALA A N 1
ATOM 1838 C CA . ALA A 1 231 ? 3.602 10.388 3.199 1.00 86.62 231 ALA A CA 1
ATOM 1839 C C . ALA A 1 231 ? 3.554 9.439 4.392 1.00 86.62 231 ALA A C 1
ATOM 1841 O O . ALA A 1 231 ? 2.487 9.000 4.814 1.00 86.62 231 ALA A O 1
ATOM 1842 N N . TYR A 1 232 ? 4.715 9.191 4.992 1.00 86.12 232 TYR A N 1
ATOM 1843 C CA . TYR A 1 232 ? 4.804 8.416 6.219 1.00 86.12 232 TYR A CA 1
ATOM 1844 C C . TYR A 1 232 ? 4.027 9.064 7.363 1.00 86.12 232 TYR A C 1
ATOM 1846 O O . TYR A 1 232 ? 3.243 8.386 8.016 1.00 86.12 232 TYR A O 1
ATOM 1854 N N . THR A 1 233 ? 4.201 10.364 7.602 1.00 87.12 233 THR A N 1
ATOM 1855 C CA . THR A 1 233 ? 3.443 11.083 8.635 1.00 87.12 233 THR A CA 1
ATOM 1856 C C . THR A 1 233 ? 1.941 10.907 8.429 1.00 87.12 233 THR A C 1
ATOM 1858 O O . THR A 1 233 ? 1.245 10.555 9.378 1.00 87.12 233 THR A O 1
ATOM 1861 N N . ARG A 1 234 ? 1.448 11.056 7.192 1.00 90.75 234 ARG A N 1
ATOM 1862 C CA . ARG A 1 234 ? 0.030 10.856 6.880 1.00 90.75 234 ARG A CA 1
ATOM 1863 C C . ARG A 1 234 ? -0.426 9.426 7.165 1.00 90.75 234 ARG A C 1
ATOM 1865 O O . ARG A 1 234 ? -1.440 9.258 7.836 1.00 90.75 234 ARG A O 1
ATOM 1872 N N . LEU A 1 235 ? 0.347 8.421 6.742 1.00 91.12 235 LEU A N 1
ATOM 1873 C CA . LEU A 1 235 ? 0.080 7.008 7.028 1.00 91.12 235 LEU A CA 1
ATOM 1874 C C . LEU A 1 235 ? -0.135 6.753 8.520 1.00 91.12 235 LEU A C 1
ATOM 1876 O O . LEU A 1 235 ? -1.125 6.145 8.925 1.00 91.12 235 LEU A O 1
ATOM 1880 N N . PHE A 1 236 ? 0.779 7.248 9.345 1.00 88.12 236 PHE A N 1
ATOM 1881 C CA . PHE A 1 236 ? 0.729 7.023 10.782 1.00 88.12 236 PHE A CA 1
ATOM 1882 C C . PHE A 1 236 ? -0.388 7.799 11.478 1.00 88.12 236 PHE A C 1
ATOM 1884 O O . PHE A 1 236 ? -1.051 7.240 12.352 1.00 88.12 236 PHE A O 1
ATOM 1891 N N . CYS A 1 237 ? -0.641 9.045 11.068 1.00 90.00 237 CYS A N 1
ATOM 1892 C CA . CYS A 1 237 ? -1.769 9.826 11.574 1.00 90.00 237 CYS A CA 1
ATOM 1893 C C . CYS A 1 237 ? -3.099 9.118 11.306 1.00 90.00 237 CYS A C 1
ATOM 1895 O O . CYS A 1 237 ? -3.884 8.947 12.234 1.00 90.00 237 CYS A O 1
ATOM 1897 N N . VAL A 1 238 ? -3.311 8.641 10.077 1.00 93.94 238 VAL A N 1
ATOM 1898 C CA . VAL A 1 238 ? -4.549 7.950 9.696 1.00 93.94 238 VAL A CA 1
ATOM 1899 C C . VAL A 1 238 ? -4.702 6.638 10.456 1.00 93.94 238 VAL A C 1
ATOM 1901 O O . VAL A 1 238 ? -5.785 6.364 10.957 1.00 93.94 238 VAL A O 1
ATOM 1904 N N . ILE A 1 239 ? -3.642 5.837 10.609 1.00 92.44 239 ILE A N 1
ATOM 1905 C CA . ILE A 1 239 ? -3.725 4.600 11.404 1.00 92.44 239 ILE A CA 1
ATOM 1906 C C . ILE A 1 239 ? -4.151 4.907 12.842 1.00 92.44 239 ILE A C 1
ATOM 1908 O O . ILE A 1 239 ? -5.047 4.238 13.351 1.00 92.44 239 ILE A O 1
ATOM 1912 N N . ARG A 1 240 ? -3.565 5.929 13.480 1.00 90.19 240 ARG A N 1
ATOM 1913 C CA . ARG A 1 240 ? -3.952 6.351 14.835 1.00 90.19 240 ARG A CA 1
ATOM 1914 C C . ARG A 1 240 ? -5.407 6.809 14.890 1.00 90.19 240 ARG A C 1
ATOM 1916 O O . ARG A 1 240 ? -6.152 6.366 15.758 1.00 90.19 240 ARG A O 1
ATOM 1923 N N . GLU A 1 241 ? -5.813 7.682 13.973 1.00 93.81 241 GLU A N 1
ATOM 1924 C CA . GLU A 1 241 ? -7.180 8.205 13.906 1.00 93.81 241 GLU A CA 1
ATOM 1925 C C . GLU A 1 241 ? -8.196 7.076 13.719 1.00 93.81 241 GLU A C 1
ATOM 1927 O O . GLU A 1 241 ? -9.148 6.977 14.486 1.00 93.81 241 GLU A O 1
ATOM 1932 N N . ARG A 1 242 ? -7.958 6.167 12.767 1.00 95.69 242 ARG A N 1
ATOM 1933 C CA . ARG A 1 242 ? -8.851 5.035 12.494 1.00 95.69 242 ARG A CA 1
ATOM 1934 C C . ARG A 1 242 ? -8.850 4.002 13.614 1.00 95.69 242 ARG A C 1
ATOM 1936 O O . ARG A 1 242 ? -9.911 3.484 13.937 1.00 95.69 242 ARG A O 1
ATOM 1943 N N . ALA A 1 243 ? -7.711 3.731 14.250 1.00 93.00 243 ALA A N 1
ATOM 1944 C CA . ALA A 1 243 ? -7.657 2.857 15.419 1.00 93.00 243 ALA A CA 1
ATOM 1945 C C . ALA A 1 243 ? -8.505 3.422 16.572 1.00 93.00 243 ALA A C 1
ATOM 1947 O O . ALA A 1 243 ? -9.302 2.691 17.165 1.00 93.00 243 ALA A O 1
ATOM 1948 N N . ARG A 1 244 ? -8.415 4.735 16.816 1.00 93.38 244 ARG A N 1
ATOM 1949 C CA . ARG A 1 244 ? -9.248 5.429 17.800 1.00 93.38 244 ARG A CA 1
ATOM 1950 C C . ARG A 1 244 ? -10.726 5.395 17.422 1.00 93.38 244 ARG A C 1
ATOM 1952 O O . ARG A 1 244 ? -11.543 4.985 18.233 1.00 93.38 244 ARG A O 1
ATOM 1959 N N . THR A 1 245 ? -11.087 5.755 16.193 1.00 96.44 245 THR A N 1
ATOM 1960 C CA . THR A 1 245 ? -12.490 5.758 15.749 1.00 96.44 245 THR A CA 1
ATOM 1961 C C . THR A 1 245 ? -13.108 4.358 15.788 1.00 96.44 245 THR A C 1
ATOM 1963 O O . THR A 1 245 ? -14.199 4.172 16.326 1.00 96.44 245 THR A O 1
ATOM 1966 N N . PHE A 1 246 ? -12.425 3.352 15.241 1.00 96.12 246 PHE A N 1
ATOM 1967 C CA . PHE A 1 246 ? -13.002 2.017 15.074 1.00 96.12 246 PHE A CA 1
ATOM 1968 C C . PHE A 1 246 ? -12.975 1.196 16.357 1.00 96.12 246 PHE A C 1
ATOM 1970 O O . PHE A 1 246 ? -13.913 0.446 16.610 1.00 96.12 246 PHE A O 1
ATOM 1977 N N . PHE A 1 247 ? -11.930 1.329 17.176 1.00 93.94 247 PHE A N 1
ATOM 1978 C CA . PHE A 1 247 ? -11.711 0.442 18.319 1.00 93.94 247 PHE A CA 1
ATOM 1979 C C . PHE A 1 247 ? -11.620 1.149 19.668 1.00 93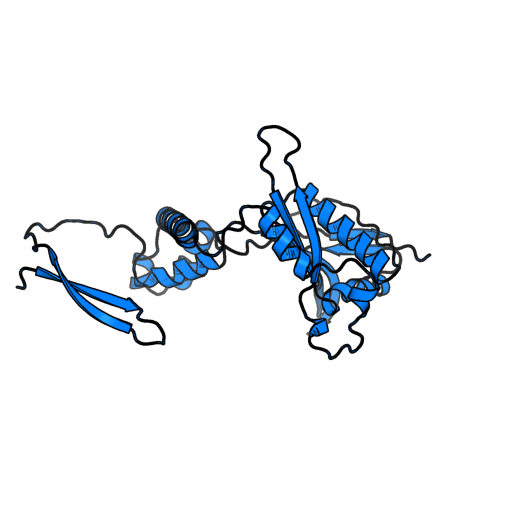.94 247 PHE A C 1
ATOM 1981 O O . PHE A 1 247 ? -11.568 0.455 20.677 1.00 93.94 247 PHE A O 1
ATOM 1988 N N . ASP A 1 248 ? -11.639 2.483 19.696 1.00 92.00 248 ASP A N 1
ATOM 1989 C CA . ASP A 1 248 ? -11.439 3.287 20.909 1.00 92.00 248 ASP A CA 1
ATOM 1990 C C . ASP A 1 248 ? -10.102 2.991 21.613 1.00 92.00 248 ASP A C 1
ATOM 1992 O O . ASP A 1 248 ? -10.012 2.831 22.827 1.00 92.00 248 ASP A O 1
ATOM 1996 N N . ILE A 1 249 ? -9.037 2.864 20.816 1.00 87.62 249 ILE A N 1
ATOM 1997 C CA . ILE A 1 249 ? -7.667 2.686 21.309 1.00 87.62 249 ILE A CA 1
ATOM 1998 C C . ILE A 1 249 ? -6.802 3.871 20.894 1.00 87.62 249 ILE A C 1
ATOM 2000 O O . ILE A 1 249 ? -6.886 4.337 19.755 1.00 87.62 249 ILE A O 1
ATOM 2004 N N . ASP A 1 250 ? -5.939 4.333 21.797 1.00 81.38 250 ASP A N 1
ATOM 2005 C CA . ASP A 1 250 ? -4.917 5.317 21.451 1.00 81.38 250 ASP A CA 1
ATOM 2006 C C . ASP A 1 250 ? -3.612 4.615 21.062 1.00 81.38 250 ASP A C 1
ATOM 2008 O O . ASP A 1 250 ? -3.096 3.747 21.777 1.00 81.38 250 ASP A O 1
ATOM 2012 N N . VAL A 1 251 ? -3.100 4.983 19.893 1.00 73.00 251 VAL A N 1
ATOM 2013 C CA . VAL A 1 251 ? -1.887 4.421 19.303 1.00 73.00 251 VAL A CA 1
ATOM 2014 C C . VAL A 1 251 ? -0.941 5.579 19.020 1.00 73.00 251 VAL A C 1
ATOM 2016 O O . VAL A 1 251 ? -1.089 6.283 18.021 1.00 73.00 251 VAL A O 1
ATOM 2019 N N . ASP A 1 252 ? 0.042 5.800 19.891 1.00 66.00 252 ASP A N 1
ATOM 2020 C CA . ASP A 1 252 ? 0.964 6.922 19.723 1.00 66.00 252 ASP A CA 1
ATOM 2021 C C . ASP A 1 252 ? 2.046 6.611 18.684 1.00 66.00 252 ASP A C 1
ATOM 2023 O O . ASP A 1 252 ? 3.049 5.976 18.994 1.00 66.00 252 ASP A O 1
ATOM 2027 N N . VAL A 1 253 ? 1.860 7.051 17.436 1.00 59.47 253 VAL A N 1
ATOM 2028 C CA . VAL A 1 253 ? 2.829 6.813 16.360 1.00 59.47 253 VAL A CA 1
ATOM 2029 C C . VAL A 1 253 ? 3.838 7.932 16.177 1.00 59.47 253 VAL A C 1
ATOM 2031 O O . VAL A 1 253 ? 3.595 8.900 15.462 1.00 59.47 253 VAL A O 1
ATOM 2034 N N . THR A 1 254 ? 5.036 7.737 16.740 1.00 50.06 254 THR A N 1
ATOM 2035 C CA . THR A 1 254 ? 6.183 8.635 16.552 1.00 50.06 254 THR A CA 1
ATOM 2036 C C . THR A 1 254 ? 7.208 8.073 15.560 1.00 50.06 254 THR A C 1
ATOM 2038 O O . THR A 1 254 ? 7.424 6.866 15.432 1.00 50.06 254 THR A O 1
ATOM 2041 N N . SER A 1 255 ? 7.839 8.959 14.784 1.00 45.62 255 SER A N 1
ATOM 2042 C CA . SER A 1 255 ? 8.893 8.594 13.833 1.00 45.62 255 SER A CA 1
ATOM 2043 C C . SER A 1 255 ? 10.267 8.592 14.500 1.00 45.62 255 SER A C 1
ATOM 2045 O O . SER A 1 255 ? 10.744 9.653 14.894 1.00 45.62 255 SER A O 1
ATOM 2047 N N . PHE A 1 256 ? 10.948 7.445 14.523 1.00 36.47 256 PHE A N 1
ATOM 2048 C CA . PHE A 1 256 ? 12.379 7.359 14.829 1.00 36.47 256 PHE A CA 1
ATOM 2049 C C . PHE A 1 256 ? 13.134 6.703 13.669 1.00 36.47 256 PHE A C 1
ATOM 2051 O O . PHE A 1 256 ? 12.719 5.675 13.135 1.00 36.47 256 PHE A O 1
ATOM 2058 N N . ALA A 1 257 ? 14.251 7.309 13.266 1.00 33.16 257 ALA A N 1
ATOM 2059 C CA . ALA A 1 257 ? 15.206 6.715 12.338 1.00 33.16 257 ALA A CA 1
ATOM 2060 C C . ALA A 1 257 ? 16.292 5.983 13.140 1.00 33.16 257 ALA A C 1
ATOM 2062 O O . ALA A 1 257 ? 16.853 6.562 14.070 1.00 33.16 257 ALA A O 1
ATOM 2063 N N . ARG A 1 258 ? 16.630 4.737 12.778 1.00 34.69 258 ARG A N 1
ATOM 2064 C CA . ARG A 1 258 ? 17.789 4.023 13.341 1.00 34.69 258 ARG A CA 1
ATOM 2065 C C . ARG A 1 258 ? 18.835 3.742 12.258 1.00 34.69 258 ARG A C 1
ATOM 2067 O O . ARG A 1 258 ? 18.502 3.332 11.150 1.00 34.69 258 ARG A O 1
ATOM 2074 N N . GLN A 1 259 ? 20.101 3.988 12.599 1.00 30.55 259 GLN A N 1
ATOM 2075 C CA . GLN A 1 259 ? 21.295 3.720 11.791 1.00 30.55 259 GLN A CA 1
ATOM 2076 C C . GLN A 1 259 ? 21.536 2.207 11.628 1.00 30.55 259 GLN A C 1
ATOM 2078 O O . GLN A 1 259 ? 21.597 1.487 12.624 1.00 30.55 259 GLN A O 1
ATOM 2083 N N . GLY A 1 260 ? 21.728 1.721 10.393 1.00 36.59 260 GLY A N 1
ATOM 2084 C CA . GLY A 1 260 ? 22.164 0.339 10.127 1.00 36.59 260 GLY A CA 1
ATOM 2085 C C . GLY A 1 260 ? 21.784 -0.232 8.750 1.00 36.59 260 GLY A C 1
ATOM 2086 O O . GLY A 1 260 ? 20.936 0.306 8.046 1.00 36.59 260 GLY A O 1
ATOM 2087 N N . LYS A 1 261 ? 22.431 -1.345 8.355 1.00 26.88 261 LYS A N 1
ATOM 2088 C CA . LYS A 1 261 ? 22.420 -1.945 6.995 1.00 26.88 261 LYS A CA 1
ATOM 2089 C C . LYS A 1 261 ? 21.152 -2.735 6.599 1.00 26.88 261 LYS A C 1
ATOM 2091 O O . LYS A 1 261 ? 21.120 -3.315 5.515 1.00 26.88 261 LYS A O 1
ATOM 2096 N N . ARG A 1 262 ? 20.102 -2.759 7.423 1.00 30.59 262 ARG A N 1
ATOM 2097 C CA . ARG A 1 262 ? 18.773 -3.282 7.053 1.00 30.59 262 ARG A CA 1
ATOM 2098 C C . ARG A 1 262 ? 17.751 -2.164 7.243 1.00 30.59 262 ARG A C 1
ATOM 2100 O O . ARG A 1 262 ? 17.661 -1.617 8.336 1.00 30.59 262 ARG A O 1
ATOM 2107 N N . LYS A 1 263 ? 16.996 -1.827 6.191 1.00 31.78 263 LYS A N 1
ATOM 2108 C CA . LYS A 1 263 ? 15.849 -0.911 6.282 1.00 31.78 263 LYS A CA 1
ATOM 2109 C C . LYS A 1 263 ? 14.690 -1.641 6.968 1.00 31.78 263 LYS A C 1
ATOM 2111 O O . LYS A 1 263 ? 13.773 -2.091 6.303 1.00 31.78 263 LYS A O 1
ATOM 2116 N N . VAL A 1 264 ? 14.782 -1.808 8.280 1.00 34.81 264 VAL A N 1
ATOM 2117 C CA . VAL A 1 264 ? 13.646 -2.164 9.132 1.00 34.81 264 VAL A CA 1
ATOM 2118 C C . VAL A 1 264 ? 13.311 -0.888 9.886 1.00 34.81 264 VAL A C 1
ATOM 2120 O O . VAL A 1 264 ? 14.098 -0.434 10.718 1.00 34.81 264 VAL A O 1
ATOM 2123 N N . CYS A 1 265 ? 12.198 -0.242 9.541 1.00 36.28 265 CYS A N 1
ATOM 2124 C CA . CYS A 1 265 ? 11.725 0.923 10.280 1.00 36.28 265 CYS A CA 1
ATOM 2125 C C . CYS A 1 265 ? 11.004 0.423 11.538 1.00 36.28 265 CYS A C 1
ATOM 2127 O O . CYS A 1 265 ? 9.785 0.417 11.581 1.00 36.28 265 CYS A O 1
ATOM 2129 N N . SER A 1 266 ? 11.740 -0.065 12.539 1.00 37.56 266 SER A N 1
ATOM 2130 C CA . SER A 1 266 ? 11.143 -0.440 13.825 1.00 37.56 266 SER A CA 1
ATOM 2131 C C . SER A 1 266 ? 10.890 0.827 14.642 1.00 37.56 266 SER A C 1
ATOM 2133 O O . SER A 1 266 ? 11.849 1.489 15.053 1.00 37.56 266 SER A O 1
ATOM 2135 N N . ARG A 1 267 ? 9.624 1.175 14.866 1.00 54.50 267 ARG A N 1
ATOM 2136 C CA . ARG A 1 267 ? 9.202 2.320 15.684 1.00 54.50 267 ARG A CA 1
ATOM 2137 C C . ARG A 1 267 ? 8.539 1.835 16.953 1.00 54.50 267 ARG A C 1
ATOM 2139 O O . ARG A 1 267 ? 7.869 0.811 16.943 1.00 54.50 267 ARG A O 1
ATOM 2146 N N . THR A 1 268 ? 8.695 2.603 18.015 1.00 35.94 268 THR A N 1
ATOM 2147 C CA . THR A 1 268 ? 8.050 2.391 19.305 1.00 35.94 268 THR A CA 1
ATOM 2148 C C . THR A 1 268 ? 6.922 3.391 19.499 1.00 35.94 268 THR A C 1
ATOM 2150 O O . THR A 1 268 ? 7.080 4.578 19.237 1.00 35.94 268 THR A O 1
ATOM 2153 N N . LEU A 1 269 ? 5.773 2.879 19.909 1.00 40.56 269 LEU A N 1
ATOM 2154 C CA . LEU A 1 269 ? 4.506 3.560 20.138 1.00 40.56 269 LEU A CA 1
ATOM 2155 C C . LEU A 1 269 ? 4.173 3.368 21.601 1.00 40.56 269 LEU A C 1
ATOM 2157 O O . LEU A 1 269 ? 4.308 2.252 22.070 1.00 40.56 269 LEU A O 1
ATOM 2161 N N . ARG A 1 270 ? 3.678 4.369 22.320 1.00 36.19 270 ARG A N 1
ATOM 2162 C CA . ARG A 1 270 ? 3.061 4.116 23.629 1.00 36.19 270 ARG A CA 1
ATOM 2163 C C . ARG A 1 270 ? 1.564 3.884 23.453 1.00 36.19 270 ARG A C 1
ATOM 2165 O O . ARG A 1 270 ? 0.921 4.553 22.652 1.00 36.19 270 ARG A O 1
ATOM 2172 N N . CYS A 1 271 ? 1.016 2.915 24.175 1.00 34.19 271 CYS A N 1
ATOM 2173 C CA . CYS A 1 271 ? -0.422 2.684 24.234 1.00 34.19 271 CYS A CA 1
ATOM 2174 C C . CYS A 1 271 ? -0.897 2.986 25.652 1.00 34.19 271 CYS A C 1
ATOM 2176 O O . CYS A 1 271 ? -0.498 2.313 26.605 1.00 34.19 271 CYS A O 1
ATOM 2178 N N . THR A 1 272 ? -1.738 4.005 25.792 1.00 34.97 272 THR A N 1
ATOM 2179 C CA . THR A 1 272 ? -2.468 4.293 27.026 1.00 34.97 272 THR A CA 1
ATOM 2180 C C . THR A 1 272 ? -3.909 3.848 26.835 1.00 34.97 272 THR A C 1
ATOM 2182 O O . THR A 1 272 ? -4.597 4.347 25.948 1.00 34.97 272 THR A O 1
ATOM 2185 N N . LYS A 1 273 ? -4.369 2.898 27.657 1.00 30.64 273 LYS A N 1
ATOM 2186 C CA . LYS A 1 273 ? -5.809 2.708 27.862 1.00 30.64 273 LYS A CA 1
ATOM 2187 C C . LYS A 1 273 ? -6.354 3.962 28.548 1.00 30.64 273 LYS A C 1
ATOM 2189 O O . LYS A 1 273 ? -5.727 4.423 29.503 1.00 30.64 273 LYS A O 1
ATOM 2194 N N . VAL A 1 274 ? -7.482 4.476 28.063 1.00 35.12 274 VAL A N 1
ATOM 2195 C CA . VAL A 1 274 ? -8.378 5.312 28.875 1.00 35.12 274 VAL A CA 1
ATOM 2196 C C . VAL A 1 274 ? -9.240 4.381 29.719 1.00 35.12 274 VAL A C 1
ATOM 2198 O O . VAL A 1 274 ? -9.636 3.319 29.183 1.00 35.12 274 VAL A O 1
#

Radius of gyration: 25.34 Å; chains: 1; bounding box: 46×52×83 Å

Secondary structure (DSSP, 8-state):
--SEEEEEEEEEETTTEEEEEEEEEEEPPSS-------S--HHHHHHHHHHHHTT--HHHHHHHHHHHTTT-HHHHTTPPPHHHHHHHHHHHHHHTTTTS----HHHHHHHHHTTB--SHHHHTT---TT-GGGTSEEEEEEEEE--SSTTPPPEEEEEEEEHHHHHHHHHHHHHSSSEEEEB---EEE-STT--EEEEEEEEEEEEETTEEEEEEEEEEEEEESS--HHHHHHHHHHHHHHHHHHH------------SSS----EEEE----

Foldseek 3Di:
DDQWDWDWDWDCPPDPDTDTDTDTDDGDDPDPDPPPPPAADPVCLVVLLVVQQQVDQLVRSLVVQCVVCVVPPVSNVRRDDSVRSVVSLVVSLVVCVPPDPPPDLVVVVVVLVVQEDDAQCSLCVDPDPPDPQQFDKHWLDKDWDDDPDPPTDIKIKTKIDGSNLQCLVVVQCVVAPFKGKKKWPDWGQRHSSQKIKTWIFGWDWDDDPNDTDIDTRTNIIMIMNDDDPVSVVVNQVSSQSCCCRNPVWGWADDFDDDDDDDPIRIDITGTDDD

pLDDT: mean 76.77, std 17.91, range [26.88, 97.44]

Sequence (274 aa):
MCGHRLKIGAVDIGNSVIQFHLEEGGRHTLVVRRARRRGIHISLREDVDSLLKMGWGAPRLRTLLQHRYIDHPRMSTNIPTVRQIENRRAYLVRSCNATWEITNHVTFNAWASDWMCTTREDFMSVTDDGDAEMDSRIILDSFVIGGGSEGDPTSFGIIVSSRRVFRNVLASVRGQPGELRCATDGTYKLHFAGWVIVDCGSEHVAWSRGSFAHKFVPWAYMFVRSESKEAYTRLFCVIRERARTFFDIDVDVTSFARQGKRKVCSRTLRCTKV